Protein AF-A0A6P0K3K1-F1 (afdb_monomer)

Mean predicted aligned error: 5.86 Å

Radius of gyration: 28.38 Å; Cα contacts (8 Å, |Δi|>4): 527; chains: 1; bounding box: 56×30×91 Å

Foldseek 3Di:
DKDKWKWKKKKDWAWPDKDFLQPFQAKDKDKDKFKKKKKFALQQVCCPTVVDPWWKDFPQFIQKAKDWPDWDPPFDDDPDDVVVVNSVVSRVCRTRVDMDIDMDIDMDMDMAHHSGMAIKIWIWMDIRRIIITDPDIDRDDDDMGMIMIMMMMAGHQPLLVVLLVLLLPDQWDPFPRVLSVLLNVQLVVCVPPGRLVSVLSNLVSLLPDQGPDFPRVLSVLSNVLSVVCVVCVPVDDVNVSVLSNLVSLLPRQTDPTPRVSSVSSNVSSVSRNVRMDMSD

Secondary structure (DSSP, 8-state):
-EEEEEEEEEEEEEEEEEEE-TT-SS-EEEEEEEEEEEEE-HHHHHHHHH-----EEETTEESEEEEEEEE-TTPPP-S--HHHHHHHHHHHHHHH-PPEEEEEEEEEEEEE-TT-EEEEEEEEEEETTEEEEEEEEESSPPPPEEEEEEEEEEE--TTHHHHHHHHHT---SSSSHHHHHHHHHHHHHTTTS-HHHHHHHHHHHHHH---SSS-HHHHHHHHHHHHHHHHTTTTS-HHHHHHHHHHHHHT---SSSSHHHHHHHHHHHHHHHHH-EE--

Structure (mmCIF, N/CA/C/O backbone):
data_AF-A0A6P0K3K1-F1
#
_entry.id   AF-A0A6P0K3K1-F1
#
loop_
_atom_site.group_PDB
_atom_site.id
_atom_site.type_symbol
_atom_site.label_atom_id
_atom_site.label_alt_id
_atom_site.label_comp_id
_atom_site.label_asym_id
_atom_site.label_entity_id
_atom_site.label_seq_id
_atom_site.pdbx_PDB_ins_code
_atom_site.Cartn_x
_atom_site.Cartn_y
_atom_site.Cartn_z
_atom_site.occupancy
_atom_site.B_iso_or_equiv
_atom_site.auth_seq_id
_atom_site.auth_comp_id
_atom_site.auth_asym_id
_atom_site.auth_atom_id
_atom_site.pdbx_PDB_model_num
ATOM 1 N N . MET A 1 1 ? -1.322 -5.911 -9.856 1.00 72.94 1 MET A N 1
ATOM 2 C CA . MET A 1 1 ? -2.103 -7.030 -9.283 1.00 72.94 1 MET A CA 1
ATOM 3 C C . MET A 1 1 ? -2.857 -6.537 -8.057 1.00 72.94 1 MET A C 1
ATOM 5 O O . MET A 1 1 ? -2.232 -5.931 -7.185 1.00 72.94 1 MET A O 1
ATOM 9 N N . SER A 1 2 ? -4.171 -6.754 -8.015 1.00 88.06 2 SER A N 1
ATOM 10 C CA . SER A 1 2 ? -4.994 -6.508 -6.831 1.00 88.06 2 SER A CA 1
ATOM 11 C C . SER A 1 2 ? -5.204 -7.809 -6.053 1.00 88.06 2 SER A C 1
ATOM 13 O O . SER A 1 2 ? -5.262 -8.889 -6.638 1.00 88.06 2 SER A O 1
ATOM 15 N N . LYS A 1 3 ? -5.276 -7.717 -4.726 1.00 92.12 3 LYS A N 1
ATOM 16 C CA . LYS A 1 3 ? -5.648 -8.828 -3.841 1.00 92.12 3 LYS A CA 1
ATOM 17 C C . LYS A 1 3 ? -6.712 -8.322 -2.882 1.00 92.12 3 LYS A C 1
ATOM 19 O O . LYS A 1 3 ? -6.540 -7.241 -2.327 1.00 92.12 3 LYS A O 1
ATOM 24 N N . THR A 1 4 ? -7.761 -9.102 -2.668 1.00 94.69 4 THR A N 1
ATOM 25 C CA . THR A 1 4 ? -8.814 -8.792 -1.697 1.00 94.69 4 THR A CA 1
ATOM 26 C C . THR A 1 4 ? -8.705 -9.735 -0.506 1.00 94.69 4 THR A C 1
ATOM 28 O O . THR A 1 4 ? -8.423 -10.920 -0.681 1.00 94.69 4 THR A O 1
ATOM 31 N N . VAL A 1 5 ? -8.889 -9.210 0.703 1.00 94.69 5 VAL A N 1
ATOM 32 C CA . VAL A 1 5 ? -8.862 -9.971 1.961 1.00 94.69 5 VAL A CA 1
ATOM 33 C C . VAL A 1 5 ? -9.954 -9.478 2.906 1.00 94.69 5 VAL A C 1
ATOM 35 O O . VAL A 1 5 ? -10.483 -8.378 2.734 1.00 94.69 5 VAL A O 1
ATOM 38 N N . VAL A 1 6 ? -10.245 -10.290 3.920 1.00 94.69 6 VAL A N 1
ATOM 39 C CA . VAL A 1 6 ? -11.130 -9.937 5.031 1.00 94.69 6 VAL A CA 1
ATOM 40 C C . VAL A 1 6 ? -10.301 -9.777 6.310 1.00 94.69 6 VAL A C 1
ATOM 42 O O . VAL A 1 6 ? -9.484 -10.639 6.659 1.00 94.69 6 VAL A O 1
ATOM 45 N N . ALA A 1 7 ? -10.476 -8.635 6.968 1.00 94.44 7 ALA A N 1
ATOM 46 C CA . ALA A 1 7 ? -9.920 -8.310 8.275 1.00 94.44 7 ALA A CA 1
ATOM 47 C C . ALA A 1 7 ? -11.027 -8.398 9.325 1.00 94.44 7 ALA A C 1
ATOM 49 O O . ALA A 1 7 ? -12.138 -7.928 9.081 1.00 94.44 7 ALA A O 1
ATOM 50 N N . ASN A 1 8 ? -10.728 -8.996 10.474 1.00 94.81 8 ASN A N 1
ATOM 51 C CA . ASN A 1 8 ? -11.748 -9.270 11.474 1.00 94.81 8 ASN A CA 1
ATOM 52 C C . ASN A 1 8 ? -11.706 -8.141 12.502 1.00 94.81 8 ASN A C 1
ATOM 54 O O . ASN A 1 8 ? -10.702 -7.914 13.181 1.00 94.81 8 ASN A O 1
ATOM 58 N N . GLY A 1 9 ? -12.799 -7.402 12.589 1.00 95.81 9 GLY A N 1
ATOM 59 C CA . GLY A 1 9 ? -13.071 -6.438 13.638 1.00 95.81 9 GLY A CA 1
ATOM 60 C C . GLY A 1 9 ? -13.798 -7.097 14.797 1.00 95.81 9 GLY A C 1
ATOM 61 O O . GLY A 1 9 ? -14.659 -7.944 14.590 1.00 95.81 9 GLY A O 1
ATOM 62 N N . LYS A 1 10 ? -13.483 -6.702 16.026 1.00 96.69 10 LYS A N 1
ATOM 63 C CA . LYS A 1 10 ? -14.149 -7.181 17.233 1.00 96.69 10 LYS A CA 1
ATOM 64 C C . LYS A 1 10 ? -14.538 -6.006 18.116 1.00 96.69 10 LYS A C 1
ATOM 66 O O . LYS A 1 10 ? -13.674 -5.242 18.550 1.00 96.69 10 LYS A O 1
ATOM 71 N N . TYR A 1 11 ? -15.826 -5.913 18.413 1.00 97.31 11 TYR A N 1
ATOM 72 C CA . TYR A 1 11 ? -16.352 -5.122 19.513 1.00 97.31 11 TYR A CA 1
ATOM 73 C C . TYR A 1 11 ? -16.345 -5.960 20.785 1.00 97.31 11 TYR A C 1
ATOM 75 O O . TYR A 1 11 ? -16.742 -7.123 20.758 1.00 97.31 11 TYR A O 1
ATOM 83 N N . PHE A 1 12 ? -15.873 -5.375 21.879 1.00 97.31 12 PHE A N 1
ATOM 84 C CA . PHE A 1 12 ? -15.852 -6.023 23.186 1.00 97.31 12 PHE A CA 1
ATOM 85 C C . PHE A 1 12 ? -15.929 -4.989 24.303 1.00 97.31 12 PHE A C 1
ATOM 87 O O . PHE A 1 12 ? -15.662 -3.801 24.096 1.00 97.31 12 PHE A O 1
ATOM 94 N N . TRP A 1 13 ? -16.264 -5.455 25.499 1.00 97.62 13 TRP A N 1
ATOM 95 C CA . TRP A 1 13 ? -16.378 -4.614 26.682 1.00 97.62 13 TRP A CA 1
ATOM 96 C C . TRP A 1 13 ? -15.201 -4.842 27.631 1.00 97.62 13 TRP A C 1
ATOM 98 O O . TRP A 1 13 ? -14.924 -5.960 28.055 1.00 97.62 13 TRP A O 1
ATOM 108 N N . GLU A 1 14 ? -14.494 -3.768 27.977 1.00 97.62 14 GLU A N 1
ATOM 109 C CA . GLU A 1 14 ? -13.361 -3.799 28.908 1.00 97.62 14 GLU A CA 1
ATOM 110 C C . GLU A 1 14 ? -13.782 -3.172 30.240 1.00 97.62 14 GLU A C 1
ATOM 112 O O . GLU A 1 14 ? -14.290 -2.048 30.258 1.00 97.62 14 GLU A O 1
ATOM 117 N N . LEU A 1 15 ? -13.572 -3.873 31.359 1.00 96.69 15 LEU A N 1
ATOM 118 C CA . LEU A 1 15 ? -13.847 -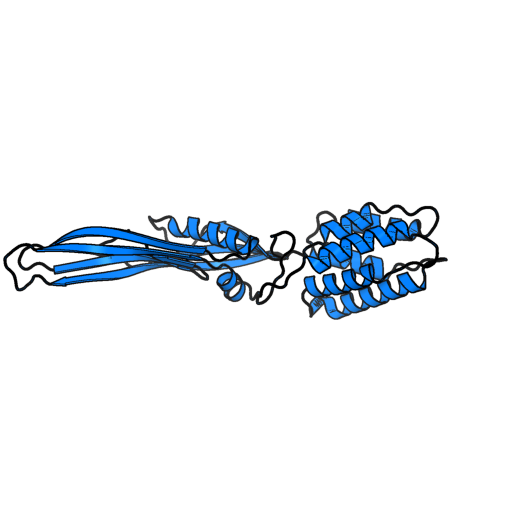3.331 32.692 1.00 96.69 15 LEU A CA 1
ATOM 119 C C . LEU A 1 15 ? -12.946 -2.116 32.948 1.00 96.69 15 LEU A C 1
ATOM 121 O O . LEU A 1 15 ? -11.721 -2.223 32.924 1.00 96.69 15 LEU A O 1
ATOM 125 N N . VAL A 1 16 ? -13.557 -0.963 33.211 1.00 94.88 16 VAL A N 1
ATOM 126 C CA . VAL A 1 16 ? -12.845 0.277 33.548 1.00 94.88 16 VAL A CA 1
ATOM 127 C C . VAL A 1 16 ? -12.736 0.429 35.056 1.00 94.88 16 VAL A C 1
ATOM 129 O O . VAL A 1 16 ? -11.704 0.856 35.566 1.00 94.88 16 VAL A O 1
ATOM 132 N N . PHE A 1 17 ? -13.813 0.098 35.766 1.00 92.50 17 PHE A N 1
ATOM 133 C CA . PHE A 1 17 ? -13.915 0.312 37.199 1.00 92.50 17 PHE A CA 1
ATOM 134 C C . PHE A 1 17 ? -14.980 -0.578 37.827 1.00 92.50 17 PHE A C 1
ATOM 136 O O . PHE A 1 17 ? -15.990 -0.891 37.198 1.00 92.50 17 PHE A O 1
ATOM 143 N N . SER A 1 18 ? -14.761 -0.949 39.086 1.00 94.50 18 SER A N 1
ATOM 144 C CA . SER A 1 18 ? -15.749 -1.625 39.913 1.00 94.50 18 SER A CA 1
ATOM 145 C C . SER A 1 18 ? -15.706 -1.064 41.329 1.00 94.50 18 SER A C 1
ATOM 147 O O . SER A 1 18 ? -14.641 -1.007 41.941 1.00 94.50 18 SER A O 1
ATOM 149 N N . TYR A 1 19 ? -16.868 -0.686 41.848 1.00 93.75 19 TYR A N 1
ATOM 150 C CA . TYR A 1 19 ? -17.073 -0.214 43.209 1.00 93.75 19 TYR A CA 1
ATOM 151 C C . TYR A 1 19 ? -18.037 -1.117 43.955 1.00 93.75 19 TYR A C 1
ATOM 153 O O . TYR A 1 19 ? -19.076 -1.509 43.417 1.00 93.75 19 TYR A O 1
ATOM 161 N N . ASP A 1 20 ? -17.723 -1.378 45.216 1.00 93.75 20 ASP A N 1
ATOM 162 C CA . ASP A 1 20 ? -18.585 -2.121 46.121 1.00 93.75 20 ASP A CA 1
ATOM 163 C C . ASP A 1 20 ? -18.928 -1.247 47.331 1.00 93.75 20 ASP A C 1
ATOM 165 O O . ASP A 1 20 ? -18.081 -0.988 48.185 1.00 93.75 20 ASP A O 1
ATOM 169 N N . ASN A 1 21 ? -20.173 -0.771 47.384 1.00 93.44 21 ASN A N 1
ATOM 170 C CA . ASN A 1 21 ? -20.720 0.010 48.490 1.00 93.44 21 ASN A CA 1
ATOM 171 C C . ASN A 1 21 ? -21.528 -0.874 49.461 1.00 93.44 21 ASN A C 1
ATOM 173 O O . ASN A 1 21 ? -22.329 -0.359 50.241 1.00 93.44 21 ASN A O 1
ATOM 177 N N . SER A 1 22 ? -21.355 -2.206 49.434 1.00 94.00 22 SER A N 1
ATOM 178 C CA . SER A 1 22 ? -22.167 -3.152 50.222 1.00 94.00 22 SER A CA 1
ATOM 179 C C . SER A 1 22 ? -22.164 -2.878 51.728 1.00 94.00 22 SER A C 1
ATOM 181 O O . SER A 1 22 ? -23.136 -3.188 52.414 1.00 94.00 22 SER A O 1
ATOM 183 N N . ASN A 1 23 ? -21.078 -2.296 52.243 1.00 93.94 23 ASN A N 1
ATOM 184 C CA . ASN A 1 23 ? -20.848 -2.096 53.675 1.00 93.94 23 ASN A CA 1
ATOM 185 C C . ASN A 1 23 ? -21.283 -0.714 54.186 1.00 93.94 23 ASN A C 1
ATOM 187 O O . ASN A 1 23 ? -21.165 -0.449 55.380 1.00 93.94 23 ASN A O 1
ATOM 191 N N . ASN A 1 24 ? -21.778 0.165 53.312 1.00 91.50 24 ASN A N 1
ATOM 192 C CA . ASN A 1 24 ? -22.196 1.514 53.678 1.00 91.50 24 ASN A CA 1
ATOM 193 C C . ASN A 1 24 ? -23.691 1.709 53.372 1.00 91.50 24 ASN A C 1
ATOM 195 O O . ASN A 1 24 ? -24.116 1.487 52.236 1.00 91.50 24 ASN A O 1
ATOM 199 N N . PRO A 1 25 ? -24.514 2.121 54.352 1.00 92.69 25 PRO A N 1
ATOM 200 C CA . PRO A 1 25 ? -25.920 2.434 54.109 1.00 92.69 25 PRO A CA 1
ATOM 201 C C . PRO A 1 25 ? -26.134 3.756 53.352 1.00 92.69 25 PRO A C 1
ATOM 203 O O . PRO A 1 25 ? -27.233 3.974 52.852 1.00 92.69 25 PRO A O 1
ATOM 206 N N . GLY A 1 26 ? -25.127 4.632 53.285 1.00 92.94 26 GLY A N 1
ATOM 207 C CA . GLY A 1 26 ? -25.189 5.916 52.588 1.00 92.94 26 GLY A CA 1
ATOM 208 C C . GLY A 1 26 ? -24.797 5.838 51.113 1.00 92.94 26 GLY A C 1
ATOM 209 O O . GLY A 1 26 ? -24.185 4.870 50.657 1.00 92.94 26 GLY A O 1
ATOM 210 N N . GLU A 1 27 ? -25.133 6.888 50.370 1.00 93.25 27 GLU A N 1
ATOM 211 C CA . GLU A 1 27 ? -24.711 7.056 48.979 1.00 93.25 27 GLU A CA 1
ATOM 212 C C . GLU A 1 27 ? -23.276 7.578 48.902 1.00 93.25 27 GLU A C 1
ATOM 214 O O . GLU A 1 27 ? -22.833 8.360 49.746 1.00 93.25 27 GLU A O 1
ATOM 219 N N . ILE A 1 28 ? -22.549 7.150 47.872 1.00 92.31 28 ILE A N 1
ATOM 220 C CA . ILE A 1 28 ? -21.209 7.649 47.569 1.00 92.31 28 ILE A CA 1
ATOM 221 C C . ILE A 1 28 ? -21.194 8.174 46.143 1.00 92.31 28 ILE A C 1
ATOM 223 O O . ILE A 1 28 ? -21.601 7.489 45.205 1.00 92.31 28 ILE A O 1
ATOM 227 N N . GLU A 1 29 ? -20.669 9.383 45.978 1.00 93.44 29 GLU A N 1
ATOM 228 C CA . GLU A 1 29 ? -20.324 9.917 44.670 1.00 93.44 29 GLU A CA 1
ATOM 229 C C . GLU A 1 29 ? -18.888 9.535 44.313 1.00 93.44 29 GLU A C 1
ATOM 231 O O . GLU A 1 29 ? -17.956 9.727 45.096 1.00 93.44 29 GLU A O 1
ATOM 236 N N . HIS A 1 30 ? -18.703 9.005 43.110 1.00 89.56 30 HIS A N 1
ATOM 237 C CA . HIS A 1 30 ? -17.406 8.623 42.583 1.00 89.56 30 HIS A CA 1
ATOM 238 C C . HIS A 1 30 ? -17.159 9.304 41.240 1.00 89.56 30 HIS A C 1
ATOM 240 O O . HIS A 1 30 ? -17.952 9.180 40.305 1.00 89.56 30 HIS A O 1
ATOM 246 N N . THR A 1 31 ? -16.036 10.009 41.142 1.00 93.06 31 THR A N 1
ATOM 247 C CA . THR A 1 31 ? -15.579 10.638 39.903 1.00 93.06 31 THR A CA 1
ATOM 248 C C . THR A 1 31 ? -14.489 9.783 39.282 1.00 93.06 31 THR A C 1
ATOM 250 O O . THR A 1 31 ? -13.485 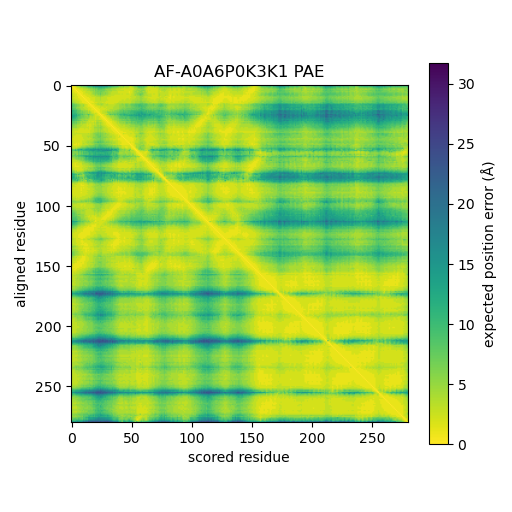9.485 39.926 1.00 93.06 31 THR A O 1
ATOM 253 N N . ILE A 1 32 ? -14.667 9.416 38.016 1.00 92.38 32 ILE A N 1
ATOM 254 C CA . ILE A 1 32 ? -13.709 8.621 37.254 1.00 92.38 32 ILE A CA 1
ATOM 255 C C . ILE A 1 32 ? -13.306 9.340 35.971 1.00 92.38 32 ILE A C 1
ATOM 257 O O . ILE A 1 32 ? -14.140 9.904 35.263 1.00 92.38 32 ILE A O 1
ATOM 261 N N . LYS A 1 33 ? -12.014 9.272 35.649 1.00 94.56 33 LYS A N 1
ATOM 262 C CA . LYS A 1 33 ? -11.467 9.713 34.366 1.00 94.56 33 LYS A CA 1
ATOM 263 C C . LYS A 1 33 ? -11.356 8.522 33.428 1.00 94.56 33 LYS A C 1
ATOM 265 O O . LYS A 1 33 ? -10.612 7.578 33.687 1.00 94.56 33 LYS A O 1
ATOM 270 N N . ILE A 1 34 ? -12.115 8.556 32.341 1.00 94.19 34 ILE A N 1
ATOM 271 C CA . ILE A 1 34 ? -12.107 7.522 31.310 1.00 94.19 34 ILE A CA 1
ATOM 272 C C . ILE A 1 34 ? -11.213 8.001 30.175 1.00 94.19 34 ILE A C 1
ATOM 274 O O . ILE A 1 34 ? -11.515 8.977 29.489 1.00 94.19 34 ILE A O 1
ATOM 278 N N . LYS A 1 35 ? -10.112 7.285 29.964 1.00 94.69 35 LYS A N 1
ATOM 279 C CA . LYS A 1 35 ? -9.175 7.535 28.871 1.00 94.69 35 LYS A CA 1
ATOM 280 C C . LYS A 1 35 ? -9.702 6.930 27.570 1.00 94.69 35 LYS A C 1
ATOM 282 O O . LYS A 1 35 ? -9.805 5.705 27.453 1.00 94.69 35 LYS A O 1
ATOM 287 N N . LYS A 1 36 ? -10.024 7.787 26.604 1.00 95.25 36 LYS A N 1
ATOM 288 C CA . LYS A 1 36 ? -10.290 7.422 25.211 1.00 95.25 36 LYS A CA 1
ATOM 289 C C . LYS A 1 36 ? -8.956 7.336 24.493 1.00 95.25 36 LYS A C 1
ATOM 291 O O . LYS A 1 36 ? -8.115 8.222 24.642 1.00 95.25 36 LYS A O 1
ATOM 296 N N . SER A 1 37 ? -8.760 6.295 23.702 1.00 97.06 37 SER A N 1
ATOM 297 C CA . SER A 1 37 ? -7.563 6.195 22.878 1.00 97.06 37 SER A CA 1
ATOM 298 C C . SER A 1 37 ? -7.862 5.563 21.536 1.00 97.06 37 SER A C 1
ATOM 300 O O . SER A 1 37 ? -8.736 4.707 21.415 1.00 97.06 37 SER A O 1
ATOM 302 N N . LYS A 1 38 ? -7.112 5.982 20.526 1.00 97.56 38 LYS A N 1
ATOM 303 C CA . LYS A 1 38 ? -7.143 5.411 19.187 1.00 97.56 38 LYS A CA 1
ATOM 304 C C . LYS A 1 38 ? -5.705 5.218 18.736 1.00 97.56 38 LYS A C 1
ATOM 306 O O . LYS A 1 38 ? -4.898 6.141 18.808 1.00 97.56 38 LYS A O 1
ATOM 311 N N . LYS A 1 39 ? -5.389 4.012 18.277 1.00 97.75 39 LYS A N 1
ATOM 312 C CA . LYS A 1 39 ? -4.110 3.688 17.651 1.00 97.75 39 LYS A CA 1
ATOM 313 C C . LYS A 1 39 ? -4.369 2.965 16.341 1.00 97.75 39 LYS A C 1
ATOM 315 O O . LYS A 1 39 ? -5.047 1.939 16.354 1.00 97.75 39 LYS A O 1
ATOM 320 N N . ILE A 1 40 ? -3.831 3.480 15.236 1.00 97.06 40 ILE A N 1
ATOM 321 C CA . ILE A 1 40 ? -4.023 2.910 13.894 1.00 97.06 40 ILE A CA 1
ATOM 322 C C . ILE A 1 40 ? -2.707 2.873 13.142 1.00 97.06 40 ILE A C 1
ATOM 324 O O . ILE A 1 40 ? -2.036 3.888 12.975 1.00 97.06 40 ILE A O 1
ATOM 328 N N . ASN A 1 41 ? -2.387 1.687 12.651 1.00 92.81 41 ASN A N 1
ATOM 329 C CA . ASN A 1 41 ? -1.181 1.367 11.928 1.00 92.81 41 ASN A CA 1
ATOM 330 C C . ASN A 1 41 ? -1.490 0.300 10.867 1.00 92.81 41 ASN A C 1
ATOM 332 O O . ASN A 1 41 ? -1.474 -0.905 11.132 1.00 92.81 41 ASN A O 1
ATOM 336 N N . SER A 1 42 ? -1.748 0.745 9.637 1.00 93.00 42 SER A N 1
ATOM 337 C CA . SER A 1 42 ? -2.056 -0.143 8.508 1.00 93.00 42 SER A CA 1
ATOM 338 C C . SER A 1 42 ? -0.935 -1.127 8.163 1.00 93.00 42 SER A C 1
ATOM 340 O O . SER A 1 42 ? -1.198 -2.125 7.495 1.00 93.00 42 SER A O 1
ATOM 342 N N . ARG A 1 43 ? 0.300 -0.909 8.633 1.00 90.19 43 ARG A N 1
ATOM 343 C CA . ARG A 1 43 ? 1.432 -1.819 8.392 1.00 90.19 43 ARG A CA 1
ATOM 344 C C . ARG A 1 43 ? 1.139 -3.210 8.930 1.00 90.19 43 ARG A C 1
ATOM 346 O O . ARG A 1 43 ? 1.314 -4.192 8.220 1.00 90.19 43 ARG A O 1
ATOM 353 N N . GLN A 1 44 ? 0.579 -3.284 10.135 1.00 91.19 44 GLN A N 1
ATOM 354 C CA . GLN A 1 44 ? 0.211 -4.555 10.749 1.00 91.19 44 GLN A CA 1
ATOM 355 C C . GLN A 1 44 ? -0.860 -5.288 9.923 1.00 91.19 44 GLN A C 1
ATOM 357 O O . GLN A 1 44 ? -0.781 -6.505 9.759 1.00 91.19 44 GLN A O 1
ATOM 362 N N . LEU A 1 45 ? -1.828 -4.569 9.343 1.00 93.50 45 LEU A N 1
ATOM 363 C CA . LEU A 1 45 ? -2.812 -5.151 8.425 1.00 93.50 45 LEU A CA 1
ATOM 364 C C . LEU A 1 45 ? -2.148 -5.678 7.140 1.00 93.50 45 LEU A C 1
ATOM 366 O O . LEU A 1 45 ? -2.416 -6.800 6.706 1.00 93.50 45 LEU A O 1
ATOM 370 N N . LEU A 1 46 ? -1.267 -4.877 6.533 1.00 92.25 46 LEU A N 1
ATOM 371 C CA . LEU A 1 46 ? -0.543 -5.223 5.306 1.00 92.25 46 LEU A CA 1
ATOM 372 C C . LEU A 1 46 ? 0.368 -6.447 5.490 1.00 92.25 46 LEU A C 1
ATOM 374 O O . LEU A 1 46 ? 0.398 -7.334 4.633 1.00 92.25 46 LEU A O 1
ATOM 378 N N . GLU A 1 47 ? 1.061 -6.540 6.618 1.00 91.06 47 GLU A N 1
ATOM 379 C CA . GLU A 1 47 ? 1.913 -7.678 6.957 1.00 91.06 47 GLU A CA 1
ATOM 380 C C . GLU A 1 47 ? 1.090 -8.945 7.201 1.00 91.06 47 GLU A C 1
ATOM 382 O O . GLU A 1 47 ? 1.373 -9.992 6.617 1.00 91.06 47 GLU A O 1
ATOM 387 N N . THR A 1 48 ? 0.042 -8.856 8.023 1.00 91.81 48 THR A N 1
ATOM 388 C CA . THR A 1 48 ? -0.717 -10.036 8.469 1.00 91.81 48 THR A CA 1
ATOM 389 C C . THR A 1 48 ? -1.654 -10.589 7.398 1.00 91.81 48 THR A C 1
ATOM 391 O O . THR A 1 48 ? -1.712 -11.804 7.214 1.00 91.81 48 THR A O 1
ATOM 394 N N . LYS A 1 49 ? -2.368 -9.735 6.651 1.00 93.81 49 LYS A N 1
ATOM 395 C CA . LYS A 1 49 ? -3.363 -10.181 5.654 1.00 93.81 49 LYS A CA 1
ATOM 396 C C . LYS A 1 49 ? -2.814 -10.241 4.229 1.00 93.81 49 LYS A C 1
ATOM 398 O O . LYS A 1 49 ? -3.224 -11.087 3.427 1.00 93.81 49 LYS A O 1
ATOM 403 N N . PHE A 1 50 ? -1.872 -9.363 3.891 1.00 90.88 50 PHE A N 1
ATOM 404 C CA . PHE A 1 50 ? -1.321 -9.273 2.535 1.00 90.88 50 PHE A CA 1
ATOM 405 C C . PHE A 1 50 ? 0.112 -9.802 2.414 1.00 90.88 50 PHE A C 1
ATOM 407 O O . PHE A 1 50 ? 0.600 -9.925 1.288 1.00 90.88 50 PHE A O 1
ATOM 414 N N . SER A 1 51 ? 0.759 -10.164 3.529 1.00 89.81 51 SER A N 1
ATOM 415 C CA . SER A 1 51 ? 2.149 -10.640 3.567 1.00 89.81 51 SER A CA 1
ATOM 416 C C . SER A 1 51 ? 3.144 -9.626 2.990 1.00 89.81 51 SER A C 1
ATOM 418 O O . SER A 1 51 ? 4.176 -9.999 2.429 1.00 89.81 51 SER A O 1
ATOM 420 N N . ILE A 1 52 ? 2.833 -8.332 3.104 1.00 85.19 52 ILE A N 1
ATOM 421 C CA . ILE A 1 52 ? 3.703 -7.248 2.648 1.00 85.19 52 ILE A CA 1
ATOM 422 C C . ILE A 1 52 ? 4.612 -6.840 3.800 1.00 85.19 52 ILE A C 1
ATOM 424 O O . ILE A 1 52 ? 4.180 -6.139 4.704 1.00 85.19 52 ILE A O 1
ATOM 428 N N . LYS A 1 53 ? 5.869 -7.287 3.747 1.00 81.75 53 LYS A N 1
ATOM 429 C CA . LYS A 1 53 ? 6.894 -6.979 4.758 1.00 81.75 53 LYS A CA 1
ATOM 430 C C . LYS A 1 53 ? 7.698 -5.716 4.464 1.00 81.75 53 LYS A C 1
ATOM 432 O O . LYS A 1 53 ? 8.389 -5.232 5.341 1.00 81.75 53 LYS A O 1
ATOM 437 N N . SER A 1 54 ? 7.682 -5.253 3.215 1.00 74.75 54 SER A N 1
ATOM 438 C CA . SER A 1 54 ? 8.488 -4.131 2.734 1.00 74.75 54 SER A CA 1
ATOM 439 C C . SER A 1 54 ? 7.788 -3.384 1.605 1.00 74.75 54 SER A C 1
ATOM 441 O O . SER A 1 54 ? 6.994 -3.938 0.838 1.00 74.75 54 SER A O 1
ATOM 443 N N . GLY A 1 55 ? 8.070 -2.090 1.519 1.00 81.38 55 GLY A N 1
ATOM 444 C CA . GLY A 1 55 ? 7.352 -1.140 0.687 1.00 81.38 55 GLY A CA 1
ATOM 445 C C . GLY A 1 55 ? 8.134 0.155 0.572 1.00 81.38 55 GLY A C 1
ATOM 446 O O . GLY A 1 55 ? 9.124 0.377 1.275 1.00 81.38 55 GLY A O 1
ATOM 447 N N . PHE A 1 56 ? 7.708 0.990 -0.365 1.00 84.88 56 PHE A N 1
ATOM 448 C CA . PHE A 1 56 ? 8.442 2.180 -0.761 1.00 84.88 56 PHE A CA 1
ATOM 449 C C . PHE A 1 56 ? 7.541 3.403 -0.742 1.00 84.88 56 PHE A C 1
ATOM 451 O O . PHE A 1 56 ? 6.328 3.277 -0.906 1.00 84.88 56 PHE A O 1
ATOM 458 N N . THR A 1 57 ? 8.139 4.582 -0.590 1.00 86.00 57 THR A N 1
ATOM 459 C CA . THR A 1 57 ? 7.449 5.865 -0.756 1.00 86.00 57 THR A CA 1
ATOM 460 C C . THR A 1 57 ? 8.119 6.742 -1.794 1.00 86.00 57 THR A C 1
ATOM 462 O O . THR A 1 57 ? 9.332 6.699 -1.974 1.00 86.00 57 THR A O 1
ATOM 465 N N . TYR A 1 58 ? 7.306 7.542 -2.483 1.00 85.81 58 TYR A N 1
ATOM 466 C CA . TYR A 1 58 ? 7.726 8.525 -3.477 1.00 85.81 58 TYR A CA 1
ATOM 467 C C . TYR A 1 58 ? 6.708 9.666 -3.502 1.00 85.81 58 TYR A C 1
ATOM 469 O O . TYR A 1 58 ? 5.518 9.406 -3.675 1.00 85.81 58 TYR A O 1
ATOM 477 N N . LYS A 1 59 ? 7.148 10.918 -3.303 1.00 86.06 59 LYS A N 1
ATOM 478 C CA . LYS A 1 59 ? 6.264 12.103 -3.211 1.00 86.06 59 LYS A CA 1
ATOM 479 C C . LYS A 1 59 ? 5.044 11.866 -2.297 1.00 86.06 59 LYS A C 1
ATOM 481 O O . LYS A 1 59 ? 3.907 12.111 -2.692 1.00 86.06 59 LYS A O 1
ATOM 486 N N . ASN A 1 60 ? 5.293 11.335 -1.095 1.00 77.62 60 ASN A N 1
ATOM 487 C CA . ASN A 1 60 ? 4.286 10.982 -0.079 1.00 77.62 60 ASN A CA 1
ATOM 488 C C . ASN A 1 60 ? 3.241 9.939 -0.518 1.00 77.62 60 ASN A C 1
ATOM 490 O O . ASN A 1 60 ? 2.189 9.827 0.102 1.00 77.62 60 ASN A O 1
ATOM 494 N N . LYS A 1 61 ? 3.518 9.166 -1.574 1.00 80.88 61 LYS A N 1
ATOM 495 C CA . LYS A 1 61 ? 2.685 8.038 -2.002 1.00 80.88 61 LYS A CA 1
ATOM 496 C C . LYS A 1 61 ? 3.381 6.723 -1.688 1.00 80.88 61 LYS A C 1
ATOM 498 O O . LYS A 1 61 ? 4.545 6.548 -2.047 1.00 80.88 61 LYS A O 1
ATOM 503 N N . SER A 1 62 ? 2.655 5.803 -1.065 1.00 86.31 62 SER A N 1
ATOM 504 C CA . SER A 1 62 ? 3.083 4.423 -0.833 1.00 86.31 62 SER A CA 1
ATOM 505 C C . SER A 1 62 ? 3.011 3.566 -2.106 1.00 86.31 62 SER A C 1
ATOM 507 O O . SER A 1 62 ? 2.135 3.746 -2.958 1.00 86.31 62 SER A O 1
ATOM 509 N N . SER A 1 63 ? 3.912 2.584 -2.227 1.00 88.50 63 SER A N 1
ATOM 510 C CA . SER A 1 63 ? 3.892 1.548 -3.275 1.00 88.50 63 SER A CA 1
ATOM 511 C C . SER A 1 63 ? 2.726 0.566 -3.115 1.00 88.50 63 SER A C 1
ATOM 513 O O . SER A 1 63 ? 2.577 -0.375 -3.897 1.00 88.50 63 SER A O 1
ATOM 515 N N . VAL A 1 64 ? 1.922 0.750 -2.073 1.00 88.56 64 VAL A N 1
ATOM 516 C CA . VAL A 1 64 ? 0.718 -0.010 -1.779 1.00 88.56 64 VAL A CA 1
ATOM 517 C C . VAL A 1 64 ? -0.428 0.975 -1.602 1.00 88.56 64 VAL A C 1
ATOM 519 O O . VAL A 1 64 ? -0.317 1.936 -0.850 1.00 88.56 64 VAL A O 1
ATOM 522 N N . SER A 1 65 ? -1.536 0.726 -2.289 1.00 90.12 65 SER A N 1
ATOM 523 C CA . SER A 1 65 ? -2.801 1.418 -2.059 1.00 90.12 65 SER A CA 1
ATOM 524 C C . SER A 1 65 ? -3.789 0.413 -1.492 1.00 90.12 65 SER A C 1
ATOM 526 O O . SER A 1 65 ? -3.911 -0.701 -2.008 1.00 90.12 65 SER A O 1
ATOM 528 N N . LEU A 1 66 ? -4.447 0.794 -0.405 1.00 93.00 66 LEU A N 1
ATOM 529 C CA . LEU A 1 66 ? -5.496 0.015 0.230 1.00 93.00 66 LEU A CA 1
ATOM 530 C C . LEU A 1 66 ? -6.838 0.661 -0.112 1.00 93.00 66 LEU A C 1
ATOM 532 O O . LEU A 1 66 ? -6.939 1.879 -0.180 1.00 93.00 66 LEU A O 1
ATOM 536 N N . LYS A 1 67 ? -7.865 -0.148 -0.332 1.00 94.88 67 LYS A N 1
ATOM 537 C CA . LYS A 1 67 ? -9.234 0.300 -0.558 1.00 94.88 67 LYS A CA 1
ATOM 538 C C . LYS A 1 67 ? -10.147 -0.474 0.373 1.00 94.88 67 LYS A C 1
ATOM 540 O O . LYS A 1 67 ? -10.096 -1.701 0.389 1.00 94.88 67 LYS A O 1
ATOM 545 N N . PHE A 1 68 ? -10.982 0.235 1.118 1.00 95.38 68 PHE A N 1
ATOM 546 C CA . PHE A 1 68 ? -12.084 -0.371 1.850 1.00 95.38 68 PHE A CA 1
ATOM 547 C C . PHE A 1 68 ? -13.255 -0.630 0.895 1.00 95.38 68 PHE A C 1
ATOM 549 O O . PHE A 1 68 ? -13.744 0.293 0.244 1.00 95.38 68 PHE A O 1
ATOM 556 N N . ASP A 1 69 ? -13.682 -1.887 0.797 1.00 94.88 69 ASP A N 1
ATOM 557 C CA . ASP A 1 69 ? -14.768 -2.319 -0.090 1.00 94.88 69 ASP A CA 1
ATOM 558 C C . ASP A 1 69 ? -16.104 -2.493 0.643 1.00 94.88 69 ASP A C 1
ATOM 560 O O . ASP A 1 69 ? -17.095 -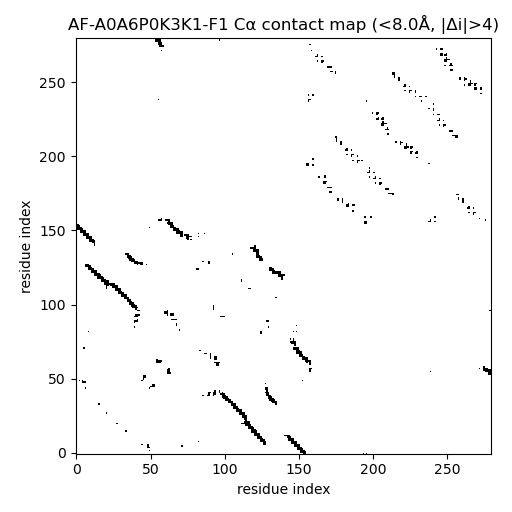2.861 0.018 1.00 94.88 69 ASP A O 1
ATOM 564 N N . GLY A 1 70 ? -16.135 -2.220 1.949 1.00 93.00 70 GLY A N 1
ATOM 565 C CA . GLY A 1 70 ? -17.319 -2.356 2.786 1.00 93.00 70 GLY A CA 1
ATOM 566 C C . GLY A 1 70 ? -17.225 -3.503 3.788 1.00 93.00 70 GLY A C 1
ATOM 567 O O . GLY A 1 70 ? -16.190 -4.156 3.953 1.00 93.00 70 GLY A O 1
ATOM 568 N N . VAL A 1 71 ? -18.334 -3.713 4.485 1.00 93.00 71 VAL A N 1
ATOM 569 C CA . VAL A 1 71 ? -18.528 -4.825 5.416 1.00 93.00 71 VAL A CA 1
ATOM 570 C C . VAL A 1 71 ? -18.899 -6.076 4.613 1.00 93.00 71 VAL A C 1
ATOM 572 O O . VAL A 1 71 ? -19.625 -5.977 3.626 1.00 93.00 71 VAL A O 1
ATOM 575 N N . ALA A 1 72 ? -18.365 -7.239 4.984 1.00 89.56 72 ALA A N 1
ATOM 576 C CA . ALA A 1 72 ? -18.659 -8.494 4.296 1.00 89.56 72 ALA A CA 1
ATOM 577 C C . ALA A 1 72 ? -20.100 -8.971 4.562 1.00 89.56 72 ALA A C 1
ATOM 579 O O . ALA A 1 72 ? -20.642 -8.749 5.643 1.00 89.56 72 ALA A O 1
ATOM 580 N N . ASP A 1 73 ? -20.690 -9.687 3.599 1.00 82.00 73 ASP A N 1
ATOM 581 C CA . ASP A 1 73 ? -22.116 -10.065 3.601 1.00 82.00 73 ASP A CA 1
ATOM 582 C C . ASP A 1 73 ? -22.553 -10.906 4.819 1.00 82.00 73 ASP A C 1
ATOM 584 O O . ASP A 1 73 ? -23.712 -10.856 5.218 1.00 82.00 73 ASP A O 1
ATOM 588 N N . ASN A 1 74 ? -21.629 -11.650 5.438 1.00 79.81 74 ASN A N 1
ATOM 589 C CA . ASN A 1 74 ? -21.892 -12.501 6.609 1.00 79.81 74 ASN A CA 1
ATOM 590 C C . ASN A 1 74 ? -21.540 -11.830 7.947 1.00 79.81 74 ASN A C 1
ATOM 592 O O . ASN A 1 74 ? -21.471 -12.498 8.979 1.00 79.81 74 ASN A O 1
ATOM 596 N N . SER A 1 75 ? -21.259 -10.529 7.935 1.00 81.12 75 SER A N 1
ATOM 597 C CA . SER A 1 75 ? -20.892 -9.795 9.139 1.00 81.12 75 SER A CA 1
ATOM 598 C C . SER A 1 75 ? -22.087 -9.590 10.066 1.00 81.12 75 SER A C 1
ATOM 600 O O . SER A 1 75 ? -23.226 -9.422 9.628 1.00 81.12 75 SER A O 1
ATOM 602 N N . SER A 1 76 ? -21.809 -9.510 11.365 1.00 81.00 76 SER A N 1
ATOM 603 C CA . SER A 1 76 ? -22.829 -9.173 12.353 1.00 81.00 76 SER A CA 1
ATOM 604 C C . SER A 1 76 ? -23.284 -7.724 12.181 1.00 81.00 76 SER A C 1
ATOM 606 O O . SER A 1 76 ? -22.469 -6.835 11.914 1.00 81.00 76 SER A O 1
ATOM 608 N N . SER A 1 77 ? -24.580 -7.477 12.382 1.00 78.88 77 SER A N 1
ATOM 609 C CA . SER A 1 77 ? -25.102 -6.118 12.522 1.00 78.88 77 SER A CA 1
ATOM 610 C C . SER A 1 77 ? -24.672 -5.557 13.872 1.00 78.88 77 SER A C 1
ATOM 612 O O . SER A 1 77 ? -24.846 -6.202 14.904 1.00 78.88 77 SER A O 1
ATOM 614 N N . VAL A 1 78 ? -24.142 -4.340 13.867 1.00 80.19 78 VAL A N 1
ATOM 615 C CA . VAL A 1 78 ? -23.764 -3.603 15.072 1.00 80.19 78 VAL A CA 1
ATOM 616 C C . VAL A 1 78 ? -24.418 -2.233 15.047 1.00 80.19 78 VAL A C 1
ATOM 618 O O . VAL A 1 78 ? -24.502 -1.596 14.002 1.00 80.19 78 VAL A O 1
ATOM 621 N N . GLU A 1 79 ? -24.860 -1.767 16.210 1.00 81.75 79 GLU A N 1
ATOM 622 C CA . GLU A 1 79 ? -25.424 -0.421 16.365 1.00 81.75 79 GLU A CA 1
ATOM 623 C C . GLU A 1 79 ? -24.354 0.672 16.176 1.00 81.75 79 GLU A C 1
ATOM 625 O O . GLU A 1 79 ? -24.648 1.801 15.790 1.00 81.75 79 GLU A O 1
ATOM 630 N N . PHE A 1 80 ? -23.083 0.328 16.407 1.00 83.75 80 PHE A N 1
ATOM 631 C CA . PHE A 1 80 ? -21.960 1.259 16.367 1.00 83.75 80 PHE A CA 1
ATOM 632 C C . PHE A 1 80 ? -21.238 1.263 15.012 1.00 83.75 80 PHE A C 1
ATOM 634 O O . PHE A 1 80 ? -20.957 0.215 14.434 1.00 83.75 80 PHE A O 1
ATOM 641 N N . SER A 1 81 ? -20.806 2.443 14.557 1.00 88.88 81 SER A N 1
ATOM 642 C CA . SER A 1 81 ? -20.138 2.631 13.258 1.00 88.88 81 SER A CA 1
ATOM 643 C C . SER A 1 81 ? -18.611 2.780 13.318 1.00 88.88 81 SER A C 1
ATOM 645 O O . SER A 1 81 ? -17.997 3.015 12.279 1.00 88.88 81 SER A O 1
ATOM 647 N N . TYR A 1 82 ? -17.973 2.637 14.491 1.00 91.06 82 TYR A N 1
ATOM 648 C CA . TYR A 1 82 ? -16.517 2.843 14.639 1.00 91.06 82 TYR A CA 1
ATOM 649 C C . TYR A 1 82 ? -15.680 2.040 13.635 1.00 91.06 82 TYR A C 1
ATOM 651 O O . TYR A 1 82 ? -14.699 2.552 13.108 1.00 91.06 82 TYR A O 1
ATOM 659 N N . HIS A 1 83 ? -16.080 0.809 13.318 1.00 93.31 83 HIS A N 1
ATOM 660 C CA . HIS A 1 83 ? -15.398 -0.036 12.344 1.00 93.31 83 HIS A CA 1
ATOM 661 C C . HIS A 1 83 ? -15.279 0.618 10.954 1.00 93.31 83 HIS A C 1
ATOM 663 O O . HIS A 1 83 ? -14.267 0.425 10.283 1.00 93.31 83 HIS A O 1
ATOM 669 N N . LEU A 1 84 ? -16.257 1.437 10.541 1.00 94.56 84 LEU A N 1
ATOM 670 C CA . LEU A 1 84 ? -16.227 2.167 9.269 1.00 94.56 84 LEU A CA 1
ATOM 671 C C . LEU A 1 84 ? -15.195 3.297 9.287 1.00 94.56 84 LEU A C 1
ATOM 673 O O . LEU A 1 84 ? -14.460 3.476 8.315 1.00 94.56 84 LEU A O 1
ATOM 677 N N . ASP A 1 85 ? -15.125 4.049 10.384 1.00 94.50 85 ASP A N 1
ATOM 678 C CA . ASP A 1 85 ? -14.159 5.141 10.533 1.00 94.50 85 ASP A CA 1
ATOM 679 C C . ASP A 1 85 ? -12.734 4.592 10.610 1.00 94.50 85 ASP A C 1
ATOM 681 O O . ASP A 1 85 ? -11.847 5.052 9.890 1.00 94.50 85 ASP A O 1
ATOM 685 N N . ILE A 1 86 ? -12.546 3.511 11.370 1.00 95.75 86 ILE A N 1
ATOM 686 C CA . ILE A 1 86 ? -11.270 2.801 11.450 1.00 95.75 86 ILE A CA 1
ATOM 687 C C . ILE A 1 86 ? -10.855 2.238 10.089 1.00 95.75 86 ILE A C 1
ATOM 689 O O . ILE A 1 86 ? -9.688 2.348 9.718 1.00 95.75 86 ILE A O 1
ATOM 693 N N . ALA A 1 87 ? -11.780 1.692 9.296 1.00 95.75 87 ALA A N 1
ATOM 694 C CA . ALA A 1 87 ? -11.462 1.201 7.956 1.00 95.75 87 ALA A CA 1
ATOM 695 C C . ALA A 1 87 ? -10.992 2.318 7.003 1.00 95.75 87 ALA A C 1
ATOM 697 O O . ALA A 1 87 ? -10.056 2.126 6.214 1.00 95.75 87 ALA A O 1
ATOM 698 N N . LYS A 1 88 ? -11.596 3.510 7.096 1.00 94.94 88 LYS A N 1
ATOM 699 C CA . LYS A 1 88 ? -11.157 4.696 6.342 1.00 94.94 88 LYS A CA 1
ATOM 700 C C . LYS A 1 88 ? -9.780 5.173 6.802 1.00 94.94 88 LYS A C 1
ATOM 702 O O . LYS A 1 88 ? -8.926 5.476 5.971 1.00 94.94 88 LYS A O 1
ATOM 707 N N . GLU A 1 89 ? -9.529 5.201 8.106 1.00 95.88 89 GLU A N 1
ATOM 708 C CA . GLU A 1 89 ? -8.235 5.609 8.662 1.00 95.88 89 GLU A CA 1
ATOM 709 C C . GLU A 1 89 ? -7.120 4.591 8.355 1.00 95.88 89 GLU A C 1
ATOM 711 O O . GLU A 1 89 ? -5.998 4.986 8.033 1.00 95.88 89 GLU A O 1
ATOM 716 N N . LEU A 1 90 ? -7.419 3.288 8.339 1.00 95.62 90 LEU A N 1
ATOM 717 C CA . LEU A 1 90 ? -6.508 2.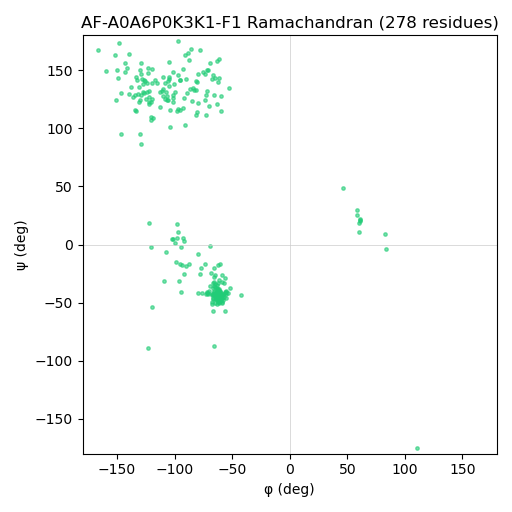244 7.850 1.00 95.62 90 LEU A CA 1
ATOM 718 C C . LEU A 1 90 ? -6.151 2.453 6.373 1.00 95.62 90 LEU A C 1
ATOM 720 O O . LEU A 1 90 ? -4.990 2.326 5.987 1.00 95.62 90 LEU A O 1
ATOM 724 N N . THR A 1 91 ? -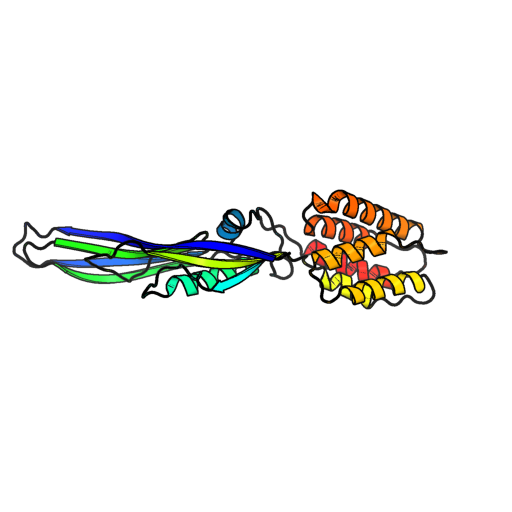7.135 2.829 5.553 1.00 94.56 91 THR A N 1
ATOM 725 C CA . THR A 1 91 ? -6.905 3.177 4.144 1.00 94.56 91 THR A CA 1
ATOM 726 C C . THR A 1 91 ? -5.961 4.375 4.027 1.00 94.56 91 THR A C 1
ATOM 728 O O . THR A 1 91 ? -4.937 4.288 3.352 1.00 94.56 91 THR A O 1
ATOM 731 N N . ARG A 1 92 ? -6.238 5.458 4.763 1.00 92.38 92 ARG A N 1
ATOM 732 C CA . ARG A 1 92 ? -5.405 6.669 4.769 1.00 92.38 92 ARG A CA 1
ATOM 733 C C . ARG A 1 92 ? -3.965 6.383 5.200 1.00 92.38 92 ARG A C 1
ATOM 735 O O . ARG A 1 92 ? -3.023 6.782 4.522 1.00 92.38 92 ARG A O 1
ATOM 742 N N . THR A 1 93 ? -3.789 5.675 6.313 1.00 91.44 93 THR A N 1
ATOM 743 C CA . THR A 1 93 ? -2.459 5.355 6.859 1.00 91.44 93 THR A CA 1
ATOM 744 C C . THR A 1 93 ? -1.665 4.423 5.943 1.00 91.44 93 THR A C 1
ATOM 746 O O . THR A 1 93 ? -0.441 4.488 5.925 1.00 91.44 93 THR A O 1
ATOM 749 N N . ALA A 1 94 ? -2.318 3.573 5.138 1.00 90.31 94 ALA A N 1
ATOM 750 C CA . ALA A 1 94 ? -1.635 2.765 4.118 1.00 90.31 94 ALA A CA 1
ATOM 751 C C . ALA A 1 94 ? -1.044 3.615 2.981 1.00 90.31 94 ALA A C 1
ATOM 753 O O . ALA A 1 94 ? 0.010 3.272 2.442 1.00 90.31 94 ALA A O 1
ATOM 754 N N . GLU A 1 95 ? -1.698 4.725 2.633 1.00 86.06 95 GLU A N 1
ATOM 755 C CA . GLU A 1 95 ? -1.252 5.626 1.568 1.00 86.06 95 GLU A CA 1
ATOM 756 C C . GLU A 1 95 ? -0.135 6.567 2.023 1.00 86.06 95 GLU A C 1
ATOM 758 O O . GLU A 1 95 ? 0.833 6.754 1.279 1.00 86.06 95 GLU A O 1
ATOM 763 N N . THR A 1 96 ? -0.252 7.121 3.236 1.00 83.31 96 THR A N 1
ATOM 764 C CA . THR A 1 96 ? 0.727 8.068 3.800 1.00 83.31 96 THR A CA 1
ATOM 765 C C . THR A 1 96 ? 1.876 7.389 4.545 1.00 83.31 96 THR A C 1
ATOM 767 O O . THR A 1 96 ? 2.912 8.013 4.761 1.00 83.31 96 THR A O 1
ATOM 770 N N . ALA A 1 97 ? 1.722 6.111 4.909 1.00 81.31 97 ALA A N 1
ATOM 771 C CA . ALA A 1 97 ? 2.635 5.346 5.763 1.00 81.31 97 ALA A CA 1
ATOM 772 C C . ALA A 1 97 ? 2.820 5.915 7.187 1.00 81.31 97 ALA A C 1
ATOM 774 O O . ALA A 1 97 ? 3.809 5.595 7.859 1.00 81.31 97 ALA A O 1
ATOM 775 N N . GLU A 1 98 ? 1.868 6.720 7.657 1.00 86.12 98 GLU A N 1
ATOM 776 C CA . GLU A 1 98 ? 1.853 7.318 8.996 1.00 86.12 98 GLU A CA 1
ATOM 777 C C . GLU A 1 98 ? 1.072 6.459 9.998 1.00 86.12 98 GLU A C 1
ATOM 779 O O . GLU A 1 98 ? 0.116 5.777 9.635 1.00 86.12 98 GLU A O 1
ATOM 784 N N . GLU A 1 99 ? 1.458 6.526 11.272 1.00 91.50 99 GLU A N 1
ATOM 785 C CA . GLU A 1 99 ? 0.690 5.962 12.387 1.00 91.50 99 GLU A CA 1
ATOM 786 C C . GLU A 1 99 ? -0.187 7.054 13.015 1.00 91.50 99 GLU A C 1
ATOM 788 O O . GLU A 1 99 ? 0.232 8.205 13.136 1.00 91.50 99 GLU A O 1
ATOM 793 N N . ILE A 1 100 ? -1.405 6.695 13.422 1.00 95.50 100 ILE A N 1
ATOM 794 C CA . ILE A 1 100 ? -2.288 7.569 14.204 1.00 95.50 100 ILE A CA 1
ATOM 795 C C . ILE A 1 100 ? -2.221 7.127 15.658 1.00 95.50 100 ILE A C 1
ATOM 797 O O . ILE A 1 100 ? -2.444 5.951 15.952 1.00 95.50 100 ILE A O 1
ATOM 801 N N . ILE A 1 101 ? -1.966 8.076 16.556 1.00 96.44 101 ILE A N 1
ATOM 802 C CA . ILE A 1 101 ? -2.065 7.895 18.004 1.00 96.44 101 ILE A CA 1
ATOM 803 C C . ILE A 1 101 ? -2.824 9.099 18.563 1.00 96.44 101 ILE A C 1
ATOM 805 O O . ILE A 1 101 ? -2.340 10.225 18.497 1.00 96.44 101 ILE A O 1
ATOM 809 N N . GLU A 1 102 ? -4.011 8.856 19.109 1.00 96.31 102 GLU A N 1
ATOM 810 C CA . GLU A 1 102 ? -4.853 9.870 19.748 1.00 96.31 102 GLU A CA 1
ATOM 811 C C . GLU A 1 102 ? -5.215 9.416 21.159 1.00 96.31 102 GLU A C 1
ATOM 813 O O . GLU A 1 102 ? -5.509 8.240 21.398 1.00 96.31 102 GLU A O 1
ATOM 818 N N . GLU A 1 103 ? -5.229 10.361 22.094 1.00 96.56 103 GLU A N 1
ATOM 819 C CA . GLU A 1 103 ? -5.567 10.115 23.487 1.00 96.56 103 GLU A CA 1
ATOM 820 C C . GLU A 1 103 ? -6.281 11.327 24.081 1.00 96.56 103 GLU A C 1
ATOM 822 O O . GLU A 1 103 ? -5.828 12.459 23.935 1.00 96.56 103 GLU A O 1
ATOM 827 N N . THR A 1 104 ? -7.413 11.090 24.741 1.00 96.25 104 THR A N 1
ATOM 828 C CA . THR A 1 104 ? -8.170 12.120 25.464 1.00 96.25 104 THR A CA 1
ATOM 829 C C . THR A 1 104 ? -8.757 11.532 26.740 1.00 96.25 104 THR A C 1
ATOM 831 O O . THR A 1 104 ? -8.967 10.324 26.839 1.00 96.25 104 THR A O 1
ATOM 834 N N . GLU A 1 105 ? -9.039 12.375 27.728 1.00 95.44 105 GLU A N 1
ATOM 835 C CA . GLU A 1 105 ? -9.690 11.959 28.969 1.00 95.44 105 GLU A CA 1
ATOM 836 C C . GLU A 1 105 ? -11.059 12.617 29.093 1.00 95.44 105 GLU A C 1
ATOM 838 O O . GLU A 1 105 ? -11.225 13.799 28.793 1.00 95.44 105 GLU A O 1
ATOM 843 N N . VAL A 1 106 ? -12.040 11.843 29.552 1.00 94.19 106 VAL A N 1
ATOM 844 C CA . VAL A 1 106 ? -13.376 12.339 29.879 1.00 94.19 106 VAL A CA 1
ATOM 845 C C . VAL A 1 106 ? -13.663 12.015 31.332 1.00 94.19 106 VAL A C 1
ATOM 847 O O . VAL A 1 106 ? -13.632 10.855 31.743 1.00 94.19 106 VAL A O 1
ATOM 850 N N . GLU A 1 107 ? -13.950 13.047 32.112 1.00 95.38 107 GLU A N 1
ATOM 851 C CA . GLU A 1 107 ? -14.370 12.895 33.496 1.00 95.38 107 GLU A CA 1
ATOM 852 C C . GLU A 1 107 ? -15.872 12.601 33.561 1.00 95.38 107 GLU A C 1
ATOM 854 O O . GLU A 1 107 ? -16.677 13.255 32.895 1.00 95.38 107 GLU A O 1
ATOM 859 N N . ARG A 1 108 ? -16.259 11.593 34.345 1.00 93.75 108 ARG A N 1
ATOM 860 C CA . ARG A 1 108 ? -17.658 11.247 34.608 1.00 93.75 108 ARG A CA 1
ATOM 861 C C . ARG A 1 108 ? -17.879 11.021 36.092 1.00 93.75 108 ARG A C 1
ATOM 863 O O . ARG A 1 108 ? -17.026 10.458 36.777 1.00 93.75 108 ARG A O 1
ATOM 870 N N . LYS A 1 109 ? -19.051 11.429 36.566 1.00 94.50 109 LYS A N 1
ATOM 871 C CA . LYS A 1 109 ? -19.480 11.285 37.955 1.00 94.50 109 LYS A CA 1
ATOM 872 C C . LYS A 1 109 ? -20.589 10.243 38.041 1.00 94.50 109 LYS A C 1
ATOM 874 O O . LYS A 1 109 ? -21.520 10.276 37.240 1.00 94.50 109 LYS A O 1
ATOM 879 N N . TYR A 1 110 ? -20.481 9.338 39.005 1.00 93.12 110 TYR A N 1
ATOM 880 C CA . TYR A 1 110 ? -21.458 8.287 39.268 1.00 93.12 110 TYR A CA 1
ATOM 881 C C . TYR A 1 110 ? -21.853 8.299 40.737 1.00 93.12 110 TYR A C 1
ATOM 883 O O . TYR A 1 110 ? -21.001 8.483 41.604 1.00 93.12 110 TYR A O 1
ATOM 891 N N . THR A 1 111 ? -23.127 8.044 41.010 1.00 93.06 111 THR A N 1
ATOM 892 C CA . THR A 1 111 ? -23.632 7.868 42.373 1.00 93.06 111 THR A CA 1
ATOM 893 C C . THR A 1 111 ? -23.904 6.390 42.603 1.00 93.06 111 THR A C 1
ATOM 895 O O . THR A 1 111 ? -24.642 5.765 41.840 1.00 93.06 111 THR A O 1
ATOM 898 N N . VAL A 1 112 ? -23.295 5.821 43.642 1.00 92.69 112 VAL A N 1
ATOM 899 C CA . VAL A 1 112 ? -23.548 4.446 44.077 1.00 92.69 112 VAL A CA 1
ATOM 900 C C . VAL A 1 112 ? -24.414 4.497 45.325 1.00 92.69 112 VAL A C 1
ATOM 902 O O . VAL A 1 112 ? -23.994 5.011 46.362 1.00 92.69 112 VAL A O 1
ATOM 905 N N . GLY A 1 113 ? -25.630 3.964 45.212 1.00 91.94 113 GLY A N 1
ATOM 906 C CA . GLY A 1 113 ? -26.575 3.898 46.322 1.00 91.94 113 GLY A CA 1
ATOM 907 C C . GLY A 1 113 ? -26.053 3.070 47.500 1.00 91.94 113 GLY A C 1
ATOM 908 O O . GLY A 1 113 ? -25.155 2.231 47.347 1.00 91.94 113 GLY A O 1
ATOM 909 N N . GLY A 1 114 ? -26.634 3.290 48.680 1.00 94.25 114 GLY A N 1
ATOM 910 C CA . GLY A 1 114 ? -26.338 2.508 49.880 1.00 94.25 114 GLY A CA 1
ATOM 911 C C . GLY A 1 114 ? -26.491 1.008 49.639 1.00 94.25 114 GLY A C 1
ATOM 912 O O . GLY A 1 114 ? -27.464 0.564 49.030 1.00 94.25 114 GLY A O 1
ATOM 913 N N . LYS A 1 115 ? -25.517 0.222 50.105 1.00 92.94 115 LYS A N 1
ATOM 914 C CA . LYS A 1 115 ? -25.424 -1.234 49.897 1.00 92.94 115 LYS A CA 1
ATOM 915 C C . LYS A 1 115 ? -25.330 -1.681 48.425 1.00 92.94 115 LYS A C 1
ATOM 917 O O . LYS A 1 115 ? -25.465 -2.871 48.143 1.00 92.94 115 LYS A O 1
ATOM 922 N N . GLY A 1 116 ? -25.117 -0.757 47.486 1.00 92.31 116 GLY A N 1
ATOM 923 C CA . GLY A 1 116 ? -25.063 -1.030 46.050 1.00 92.31 116 GLY A CA 1
ATOM 924 C C . GLY A 1 116 ? -23.688 -1.472 45.547 1.00 92.31 116 GLY A C 1
ATOM 925 O O . GLY A 1 116 ? -22.677 -1.335 46.232 1.00 92.31 116 GLY A O 1
ATOM 926 N N . LYS A 1 117 ? -23.643 -1.960 44.304 1.00 94.56 117 LYS A N 1
ATOM 927 C CA . LYS A 1 117 ? -22.405 -2.214 43.553 1.00 94.56 117 LYS A CA 1
ATOM 928 C C . LYS A 1 117 ? -22.501 -1.564 42.184 1.00 94.56 117 LYS A C 1
ATOM 930 O O . LYS A 1 117 ? -23.583 -1.516 41.603 1.00 94.56 117 LYS A O 1
ATOM 935 N N . LEU A 1 118 ? -21.375 -1.089 41.669 1.00 94.38 118 LEU A N 1
ATOM 936 C CA . LEU A 1 118 ? -21.289 -0.502 40.339 1.00 94.38 118 LEU A CA 1
ATOM 937 C C . LEU A 1 118 ? -20.062 -1.049 39.624 1.00 94.38 118 LEU A C 1
ATOM 939 O O . LEU A 1 118 ? -18.942 -0.759 40.027 1.00 94.38 118 LEU A O 1
ATOM 943 N N . SER A 1 119 ? -20.267 -1.782 38.537 1.00 96.12 119 SER A N 1
ATOM 944 C CA . SER A 1 119 ? -19.204 -2.133 37.596 1.00 96.12 119 SER A CA 1
ATOM 945 C C . SER A 1 119 ? -19.457 -1.395 36.291 1.00 96.12 119 SER A C 1
ATOM 947 O O . SER A 1 119 ? -20.582 -1.377 35.798 1.00 96.12 119 SER A O 1
ATOM 949 N N . LEU A 1 120 ? -18.424 -0.751 35.758 1.00 95.69 120 LEU A N 1
ATOM 950 C CA . LEU A 1 120 ? -18.499 0.054 34.549 1.00 95.69 120 LEU A CA 1
ATOM 951 C C . LEU A 1 120 ? -17.538 -0.506 33.507 1.00 95.69 120 LEU A C 1
ATOM 953 O O . LEU A 1 120 ? -16.328 -0.583 33.733 1.00 95.69 120 LEU A O 1
ATOM 957 N N . TYR A 1 121 ? -18.083 -0.852 32.351 1.00 97.44 121 TYR A N 1
ATOM 958 C CA . TYR A 1 121 ? -17.344 -1.366 31.209 1.00 97.44 121 TYR A CA 1
ATOM 959 C C . TYR A 1 121 ? -17.336 -0.323 30.102 1.00 97.44 121 TYR A C 1
ATOM 961 O O . TYR A 1 121 ? -18.340 0.360 29.915 1.00 97.44 121 TYR A O 1
ATOM 969 N N . ARG A 1 122 ? -16.241 -0.213 29.347 1.00 96.50 122 ARG A N 1
ATOM 970 C CA . ARG A 1 122 ? -16.175 0.613 28.134 1.00 96.50 122 ARG A CA 1
ATOM 971 C C . ARG A 1 122 ? -16.208 -0.236 26.880 1.00 96.50 122 ARG A C 1
ATOM 973 O O . ARG A 1 122 ? -15.581 -1.296 26.834 1.00 96.50 122 ARG A O 1
ATOM 980 N N . LEU A 1 123 ? -16.865 0.280 25.849 1.00 97.00 123 LEU A N 1
ATOM 981 C CA . LEU A 1 123 ? -16.843 -0.324 24.529 1.00 97.00 123 LEU A CA 1
ATOM 982 C C . LEU A 1 123 ? -15.473 -0.099 23.883 1.00 97.00 123 LEU A C 1
ATOM 984 O O . LEU A 1 123 ? -14.972 1.030 23.801 1.00 97.00 123 LEU A O 1
ATOM 988 N N . CYS A 1 124 ? -14.885 -1.182 23.398 1.00 97.81 124 CYS A N 1
ATOM 989 C CA . CYS A 1 124 ? -13.647 -1.194 22.640 1.00 97.81 124 CYS A CA 1
ATOM 990 C C . CYS A 1 124 ? -13.894 -1.792 21.257 1.00 97.81 124 CYS A C 1
ATOM 992 O O . CYS A 1 124 ? -14.757 -2.650 21.083 1.00 97.81 124 CYS A O 1
ATOM 994 N N . TYR A 1 125 ? -13.102 -1.354 20.284 1.00 97.75 125 TYR A N 1
ATOM 995 C CA . TYR A 1 125 ? -13.040 -1.952 18.959 1.00 97.75 125 TYR A CA 1
ATOM 996 C C . TYR A 1 125 ? -11.590 -2.272 18.613 1.00 97.75 125 TYR A C 1
ATOM 998 O O . TYR A 1 125 ? -10.709 -1.424 18.769 1.00 97.75 125 TYR A O 1
ATOM 1006 N N . ILE A 1 126 ? -11.335 -3.487 18.144 1.00 97.62 126 ILE A N 1
ATOM 1007 C CA . ILE A 1 126 ? -10.014 -3.921 17.693 1.00 97.62 126 ILE A CA 1
ATOM 1008 C C . ILE A 1 126 ? -10.129 -4.614 16.342 1.00 97.62 126 ILE A C 1
ATOM 1010 O O . ILE A 1 126 ? -11.069 -5.359 16.097 1.00 97.62 126 ILE A O 1
ATOM 1014 N N . THR A 1 127 ? -9.168 -4.374 15.465 1.00 96.88 127 THR A N 1
ATOM 1015 C CA . THR A 1 127 ? -8.986 -5.106 14.209 1.00 96.88 127 THR A CA 1
ATOM 1016 C C . THR A 1 127 ? -7.495 -5.156 13.888 1.00 96.88 127 THR A C 1
ATOM 1018 O O . THR A 1 127 ? -6.678 -4.549 14.589 1.00 96.88 127 THR A O 1
ATOM 1021 N N . GLU A 1 128 ? -7.088 -5.892 12.859 1.00 94.75 128 GLU A N 1
ATOM 1022 C CA . GLU A 1 128 ? -5.684 -5.954 12.479 1.00 94.75 128 GLU A CA 1
ATOM 1023 C C . GLU A 1 128 ? -5.156 -4.559 12.114 1.00 94.75 128 GLU A C 1
ATOM 1025 O O . GLU A 1 128 ? -5.591 -3.930 11.152 1.00 94.75 128 GLU A O 1
ATOM 1030 N N . GLY A 1 129 ? -4.205 -4.066 12.912 1.00 94.31 129 GLY A N 1
ATOM 1031 C CA . GLY A 1 129 ? -3.626 -2.737 12.746 1.00 94.31 129 GLY A CA 1
ATOM 1032 C C . GLY A 1 129 ? -4.430 -1.589 13.345 1.00 94.31 129 GLY A C 1
ATOM 1033 O O . GLY A 1 129 ? -4.062 -0.442 13.114 1.00 94.31 129 GLY A O 1
ATOM 1034 N N . ALA A 1 130 ? -5.481 -1.835 14.128 1.00 97.50 130 ALA A N 1
ATOM 1035 C CA . ALA A 1 130 ? -6.158 -0.756 14.838 1.00 97.50 130 ALA A CA 1
ATOM 1036 C C . ALA A 1 130 ? -6.770 -1.187 16.173 1.00 97.50 130 ALA A C 1
ATOM 1038 O O . ALA A 1 130 ? -7.337 -2.268 16.306 1.00 97.50 130 ALA A O 1
ATOM 1039 N N . ILE A 1 131 ? -6.714 -0.290 17.154 1.00 97.44 131 ILE A N 1
ATOM 1040 C CA . ILE A 1 131 ? -7.433 -0.411 18.421 1.00 97.44 131 ILE A CA 1
ATOM 1041 C C . ILE A 1 131 ? -8.024 0.941 18.808 1.00 97.44 131 ILE A C 1
ATOM 1043 O O . ILE A 1 131 ? -7.365 1.976 18.715 1.00 97.44 131 ILE A O 1
ATOM 1047 N N . THR A 1 132 ? -9.278 0.931 19.244 1.00 97.31 132 THR A N 1
ATOM 1048 C CA . THR A 1 132 ? -9.991 2.101 19.756 1.00 97.31 132 THR A CA 1
ATOM 1049 C C . THR A 1 132 ? -10.672 1.763 21.069 1.00 97.31 132 THR A C 1
ATOM 1051 O O . THR A 1 132 ? -11.393 0.773 21.177 1.00 97.31 132 THR A O 1
ATOM 1054 N N . LYS A 1 133 ? -10.449 2.612 22.067 1.00 97.31 133 LYS A N 1
ATOM 1055 C CA . LYS A 1 133 ? -11.074 2.582 23.386 1.00 97.31 133 LYS A CA 1
ATOM 1056 C C . LYS A 1 133 ? -11.961 3.815 23.502 1.00 97.31 133 LYS A C 1
ATOM 1058 O O . LYS A 1 133 ? -11.466 4.937 23.387 1.00 97.31 133 LYS A O 1
ATOM 1063 N N . THR A 1 134 ? -13.262 3.609 23.679 1.00 95.88 134 THR A N 1
ATOM 1064 C CA . THR A 1 134 ? -14.258 4.692 23.646 1.00 95.88 134 THR A CA 1
ATOM 1065 C C . THR A 1 134 ? -14.612 5.190 25.051 1.00 95.88 134 THR A C 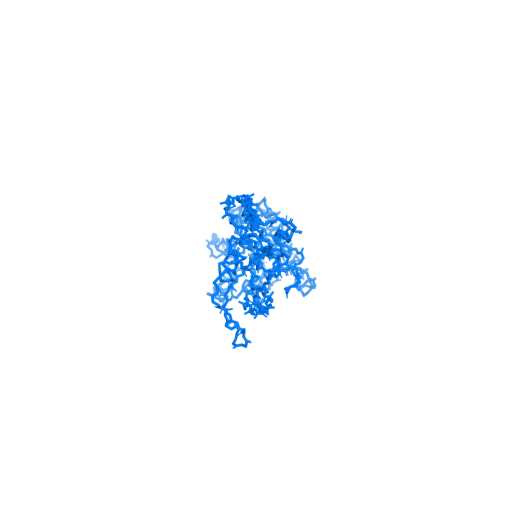1
ATOM 1067 O O . THR A 1 134 ? -14.154 4.653 26.060 1.00 95.88 134 THR A O 1
ATOM 1070 N N . ASP A 1 135 ? -15.435 6.235 25.112 1.00 93.81 135 ASP A N 1
ATOM 1071 C CA . ASP A 1 135 ? -16.136 6.715 26.309 1.00 93.81 135 ASP A CA 1
ATOM 1072 C C . ASP A 1 135 ? -17.584 6.213 26.393 1.00 93.81 135 ASP A C 1
ATOM 1074 O O . ASP A 1 135 ? -18.331 6.629 27.283 1.00 93.81 135 ASP A O 1
ATOM 1078 N N . ILE A 1 136 ? -18.000 5.331 25.481 1.00 93.75 136 ILE A N 1
ATOM 1079 C CA . ILE A 1 136 ? -19.274 4.629 25.595 1.00 93.75 136 ILE A CA 1
ATOM 1080 C C . ILE A 1 136 ? -19.112 3.587 26.690 1.00 93.75 136 ILE A C 1
ATOM 1082 O O . ILE A 1 136 ? -18.208 2.751 26.638 1.00 93.75 136 ILE A O 1
ATOM 1086 N N . VAL A 1 137 ? -19.988 3.655 27.687 1.00 95.12 137 VAL A N 1
ATOM 1087 C CA . VAL A 1 137 ? -19.926 2.806 28.871 1.00 95.12 137 VAL A CA 1
ATOM 1088 C C . VAL A 1 137 ? -21.261 2.154 29.175 1.00 95.12 137 VAL A C 1
ATOM 1090 O O . VAL A 1 137 ? -22.312 2.728 28.898 1.00 95.12 137 VAL A O 1
ATOM 1093 N N . ALA A 1 138 ? -21.203 0.972 29.779 1.00 95.00 138 ALA A N 1
ATOM 1094 C CA . ALA A 1 138 ? -22.361 0.215 30.223 1.00 95.00 138 ALA A CA 1
ATOM 1095 C C . ALA A 1 138 ? -22.075 -0.458 31.568 1.00 95.00 138 ALA A C 1
ATOM 1097 O O . ALA A 1 138 ? -20.933 -0.797 31.885 1.00 95.00 138 ALA A O 1
ATOM 1098 N N . THR A 1 139 ? -23.129 -0.669 32.352 1.00 94.44 139 THR A N 1
ATOM 1099 C CA . THR A 1 139 ? -23.094 -1.471 33.586 1.00 94.44 139 THR A CA 1
ATOM 1100 C C . THR A 1 139 ? -23.491 -2.927 33.346 1.00 94.44 139 THR A C 1
ATOM 1102 O O . THR A 1 139 ? -23.187 -3.800 34.154 1.00 94.44 139 THR A O 1
ATOM 1105 N N . SER A 1 140 ? -24.138 -3.198 32.212 1.00 94.69 140 SER A N 1
ATOM 1106 C CA . SER A 1 140 ? -24.498 -4.531 31.732 1.00 94.69 140 SER A CA 1
ATOM 1107 C C . SER A 1 140 ? -24.019 -4.660 30.284 1.00 94.69 140 SER A C 1
ATOM 1109 O O . SER A 1 140 ? -24.754 -4.284 29.369 1.00 94.69 140 SER A O 1
ATOM 1111 N N . PRO A 1 141 ? -22.756 -5.070 30.066 1.00 93.88 141 PRO A N 1
ATOM 1112 C CA . PRO A 1 141 ? -22.191 -5.174 28.728 1.00 93.88 141 PRO A CA 1
ATOM 1113 C C . PRO A 1 141 ? -22.892 -6.274 27.924 1.00 93.88 141 PRO A C 1
ATOM 1115 O O . PRO A 1 141 ? -23.292 -7.298 28.473 1.00 93.88 141 PRO A O 1
ATOM 1118 N N . GLN A 1 142 ? -23.029 -6.045 26.621 1.00 92.44 142 GLN A N 1
ATOM 1119 C CA . GLN A 1 142 ? -23.470 -7.067 25.670 1.00 92.44 142 GLN A CA 1
ATOM 1120 C C . GLN A 1 142 ? -22.318 -8.024 25.333 1.00 92.44 142 GLN A C 1
ATOM 1122 O O . GLN A 1 142 ? -21.157 -7.723 25.621 1.00 92.44 142 GLN A O 1
ATOM 1127 N N . ASP A 1 143 ? -22.638 -9.146 24.691 1.00 94.69 143 ASP A N 1
ATOM 1128 C CA . ASP A 1 143 ? -21.632 -10.078 24.183 1.00 94.69 143 ASP A CA 1
ATOM 1129 C C . ASP A 1 143 ? -20.748 -9.438 23.103 1.00 94.69 143 ASP A C 1
ATOM 1131 O O . ASP A 1 143 ? -21.110 -8.456 22.448 1.00 94.69 143 ASP A O 1
ATOM 1135 N N . ASP A 1 144 ? -19.567 -10.022 22.916 1.00 94.94 144 ASP A N 1
ATOM 1136 C CA . ASP A 1 144 ? -18.630 -9.603 21.883 1.00 94.94 144 ASP A CA 1
ATOM 1137 C C . ASP A 1 144 ? -19.231 -9.788 20.483 1.00 94.94 144 ASP A C 1
ATOM 1139 O O . ASP A 1 144 ? -19.836 -10.817 20.178 1.00 94.94 144 ASP A O 1
ATOM 1143 N N . VAL A 1 145 ? -18.988 -8.823 19.593 1.00 94.50 145 VAL A N 1
ATOM 1144 C CA . VAL A 1 145 ? -19.505 -8.858 18.217 1.00 94.50 145 VAL A CA 1
ATOM 1145 C C . VAL A 1 145 ? -18.365 -8.778 17.212 1.00 94.50 145 VAL A C 1
ATOM 1147 O O . VAL A 1 145 ? -17.489 -7.918 17.323 1.00 94.50 145 VAL A O 1
ATOM 1150 N N . ILE A 1 146 ? -18.381 -9.663 16.211 1.00 94.62 146 ILE A N 1
ATOM 1151 C CA . ILE A 1 146 ? -17.392 -9.691 15.128 1.00 94.62 146 ILE A CA 1
ATOM 1152 C C . ILE A 1 146 ? -17.965 -9.005 13.889 1.00 94.62 146 ILE A C 1
ATOM 1154 O O . ILE A 1 146 ? -19.087 -9.303 13.466 1.00 94.62 146 ILE A O 1
ATOM 1158 N N . VAL A 1 147 ? -17.172 -8.101 13.315 1.00 94.12 147 VAL A N 1
ATOM 1159 C CA . VAL A 1 147 ? -17.473 -7.383 12.078 1.00 94.12 147 VAL A CA 1
ATOM 1160 C C . VAL A 1 147 ? -16.374 -7.629 11.058 1.00 94.12 147 VAL A C 1
ATOM 1162 O O . VAL A 1 147 ? -15.217 -7.291 11.294 1.00 94.12 147 VAL A O 1
ATOM 1165 N N . ASP A 1 148 ? -16.736 -8.175 9.906 1.00 94.75 148 ASP A N 1
ATOM 1166 C CA . ASP A 1 148 ? -15.778 -8.535 8.864 1.00 94.75 148 ASP A CA 1
ATOM 1167 C C . ASP A 1 148 ? -15.607 -7.384 7.865 1.00 94.75 148 ASP A C 1
ATOM 1169 O O . ASP A 1 148 ? -16.543 -6.984 7.171 1.00 94.75 148 ASP A O 1
ATOM 1173 N N . LEU A 1 149 ? -14.390 -6.845 7.775 1.00 95.12 149 LEU A N 1
ATOM 1174 C CA . LEU A 1 149 ? -14.041 -5.715 6.918 1.00 95.12 149 LEU A CA 1
ATOM 1175 C C . LEU A 1 149 ? -13.337 -6.188 5.647 1.00 95.12 149 LEU A C 1
ATOM 1177 O O . LEU A 1 149 ? -12.276 -6.816 5.703 1.00 95.12 149 LEU A O 1
ATOM 1181 N N . LYS A 1 150 ? -13.888 -5.843 4.482 1.00 96.25 150 LYS A N 1
ATOM 1182 C CA . LYS A 1 150 ? -13.327 -6.219 3.184 1.00 96.25 150 LYS A CA 1
ATOM 1183 C C . LYS A 1 150 ? -12.384 -5.138 2.669 1.00 96.25 150 LYS A C 1
ATOM 1185 O O . LYS A 1 150 ? -12.772 -3.978 2.520 1.00 96.25 150 LYS A O 1
ATOM 1190 N N . PHE A 1 151 ? -11.156 -5.533 2.345 1.00 96.12 151 PHE A N 1
ATOM 1191 C CA . PHE A 1 151 ? -10.155 -4.636 1.777 1.00 96.12 151 PHE A CA 1
ATOM 1192 C C . PHE A 1 151 ? -9.554 -5.190 0.495 1.00 96.12 151 PHE A C 1
ATOM 1194 O O . PHE A 1 151 ? -9.158 -6.355 0.439 1.00 96.12 151 PHE A O 1
ATOM 1201 N N . THR A 1 152 ? -9.374 -4.319 -0.493 1.00 95.75 152 THR A N 1
ATOM 1202 C CA . THR A 1 152 ? -8.590 -4.594 -1.696 1.00 95.75 152 THR A CA 1
ATOM 1203 C C . THR A 1 152 ? -7.295 -3.801 -1.662 1.00 95.75 152 THR A C 1
ATOM 1205 O O . THR A 1 152 ? -7.288 -2.580 -1.545 1.00 95.75 152 THR A O 1
ATOM 1208 N N . MET A 1 153 ? -6.176 -4.499 -1.800 1.00 93.88 153 MET A N 1
ATOM 1209 C CA . MET A 1 153 ? -4.853 -3.907 -1.932 1.00 93.88 153 MET A CA 1
ATOM 1210 C C . MET A 1 153 ? -4.430 -3.916 -3.398 1.00 93.88 153 MET A C 1
ATOM 1212 O O . MET A 1 153 ? -4.583 -4.927 -4.084 1.00 93.88 153 MET A O 1
ATOM 1216 N N . THR A 1 154 ? -3.833 -2.821 -3.861 1.00 91.75 154 THR A N 1
ATOM 1217 C CA . THR A 1 154 ? -3.198 -2.702 -5.178 1.00 91.75 154 THR A CA 1
ATOM 1218 C C . THR A 1 154 ? -1.735 -2.306 -5.013 1.00 91.75 154 THR A C 1
ATOM 1220 O O . THR A 1 154 ? -1.423 -1.313 -4.355 1.00 91.75 154 THR A O 1
ATOM 1223 N N . LYS A 1 155 ? -0.827 -3.076 -5.623 1.00 89.81 155 LYS A N 1
ATOM 1224 C CA . LYS A 1 155 ? 0.601 -2.726 -5.697 1.00 89.81 155 LYS A CA 1
ATOM 1225 C C . LYS A 1 155 ? 0.846 -1.730 -6.827 1.00 89.81 155 LYS A C 1
ATOM 1227 O O . LYS A 1 155 ? 0.284 -1.896 -7.908 1.00 89.81 155 LYS A O 1
ATOM 1232 N N . ARG A 1 156 ? 1.719 -0.758 -6.576 1.00 91.12 156 ARG A N 1
ATOM 1233 C CA . ARG A 1 156 ? 2.170 0.259 -7.532 1.00 91.12 156 ARG A CA 1
ATOM 1234 C C . ARG A 1 156 ? 3.688 0.224 -7.682 1.00 91.12 156 ARG A C 1
ATOM 1236 O O . ARG A 1 156 ? 4.391 -0.135 -6.736 1.00 91.12 156 ARG A O 1
ATOM 1243 N N . ILE A 1 157 ? 4.181 0.630 -8.848 1.00 94.00 157 ILE A N 1
ATOM 1244 C CA . ILE A 1 157 ? 5.605 0.875 -9.094 1.00 94.00 157 ILE A CA 1
ATOM 1245 C C . ILE A 1 157 ? 5.816 2.388 -9.101 1.00 94.00 157 ILE A C 1
ATOM 1247 O O . ILE A 1 157 ? 5.497 3.098 -10.052 1.00 94.00 157 ILE A O 1
ATOM 1251 N N . LEU A 1 158 ? 6.331 2.903 -7.992 1.00 93.62 158 LEU A N 1
ATOM 1252 C CA . LEU A 1 158 ? 6.476 4.331 -7.761 1.00 93.62 158 LEU A CA 1
ATOM 1253 C C . LEU A 1 158 ? 7.483 4.957 -8.727 1.00 93.62 158 LEU A C 1
ATOM 1255 O O . LEU A 1 158 ? 8.612 4.478 -8.831 1.00 93.62 158 LEU A O 1
ATOM 1259 N N . GLY A 1 159 ? 7.066 6.038 -9.391 1.00 94.62 159 GLY A N 1
ATOM 1260 C CA . GLY A 1 159 ? 7.850 6.743 -10.411 1.00 94.62 159 GLY A CA 1
ATOM 1261 C C . GLY A 1 159 ? 7.751 6.136 -11.815 1.00 94.62 159 GLY A C 1
ATOM 1262 O O . GLY A 1 159 ? 8.283 6.723 -12.756 1.00 94.62 159 GLY A O 1
ATOM 12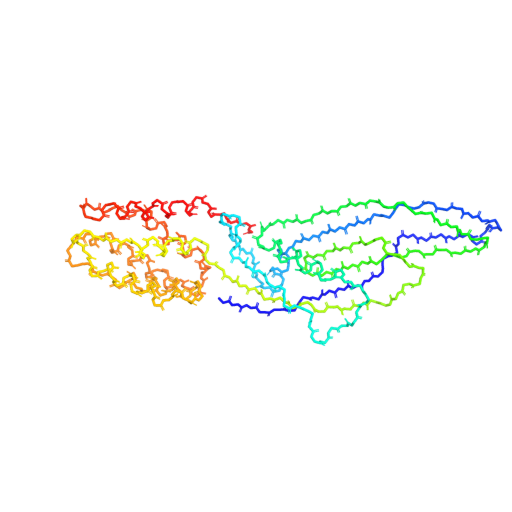63 N N . LEU A 1 160 ? 7.055 5.003 -11.991 1.00 96.62 160 LEU A N 1
ATOM 1264 C CA . LEU A 1 160 ? 6.917 4.364 -13.301 1.00 96.62 160 LEU A CA 1
ATOM 1265 C C . LEU A 1 160 ? 6.232 5.284 -14.316 1.00 96.62 160 LEU A C 1
ATOM 1267 O O . LEU A 1 160 ? 6.750 5.469 -15.409 1.00 96.62 160 LEU A O 1
ATOM 1271 N N . SER A 1 161 ? 5.108 5.905 -13.956 1.00 95.31 161 SER A N 1
ATOM 1272 C CA . SER A 1 161 ? 4.392 6.799 -14.875 1.00 95.31 161 SER A CA 1
ATOM 1273 C C . SER A 1 161 ? 5.276 7.950 -15.361 1.00 95.31 161 SER A C 1
ATOM 1275 O O . SER A 1 161 ? 5.320 8.229 -16.549 1.00 95.31 161 SER A O 1
ATOM 1277 N N . GLU A 1 162 ? 6.062 8.559 -14.468 1.00 96.75 162 GLU A N 1
ATOM 1278 C CA . GLU A 1 162 ? 6.937 9.684 -14.813 1.00 96.75 162 GLU A CA 1
ATOM 1279 C C . GLU A 1 162 ? 8.058 9.282 -15.776 1.00 96.75 162 GLU A C 1
ATOM 1281 O O . GLU A 1 162 ? 8.371 10.035 -16.703 1.00 96.75 162 GLU A O 1
ATOM 1286 N N . ILE A 1 163 ? 8.656 8.096 -15.596 1.00 97.50 163 ILE A N 1
ATOM 1287 C CA . ILE A 1 163 ? 9.675 7.625 -16.538 1.00 97.50 163 ILE A CA 1
ATOM 1288 C C . ILE A 1 163 ? 9.043 7.225 -17.874 1.00 97.50 163 ILE A C 1
ATOM 1290 O O . ILE A 1 163 ? 9.581 7.584 -18.920 1.00 97.50 163 ILE A O 1
ATOM 1294 N N . LEU A 1 164 ? 7.890 6.545 -17.869 1.00 97.88 164 LEU A N 1
ATOM 1295 C CA . LEU A 1 164 ? 7.193 6.170 -19.100 1.00 97.88 164 LEU A CA 1
ATOM 1296 C C . LEU A 1 164 ? 6.766 7.419 -19.878 1.00 97.88 164 LEU A C 1
ATOM 1298 O O . LEU A 1 164 ? 7.016 7.497 -21.077 1.00 97.88 164 LEU A O 1
ATOM 1302 N N . ASP A 1 165 ? 6.240 8.442 -19.206 1.00 97.44 165 ASP A N 1
ATOM 1303 C CA . ASP A 1 165 ? 5.904 9.728 -19.820 1.00 97.44 165 ASP A CA 1
ATOM 1304 C C . ASP A 1 165 ? 7.142 10.427 -20.394 1.00 97.44 165 ASP A C 1
ATOM 1306 O O . ASP A 1 165 ? 7.091 10.996 -21.489 1.00 97.44 165 ASP A O 1
ATOM 1310 N N . ARG A 1 166 ? 8.290 10.356 -19.708 1.00 97.69 166 ARG A N 1
ATOM 1311 C CA . ARG A 1 166 ? 9.553 10.900 -20.227 1.00 97.69 166 ARG A CA 1
ATOM 1312 C C . ARG A 1 166 ? 9.978 10.198 -21.515 1.00 97.69 166 ARG A C 1
ATOM 1314 O O . ARG A 1 166 ? 10.360 10.884 -22.463 1.00 97.69 166 ARG A O 1
ATOM 1321 N N . PHE A 1 167 ? 9.900 8.871 -21.587 1.00 97.44 167 PHE A N 1
ATOM 1322 C CA . PHE A 1 167 ? 10.200 8.127 -22.816 1.00 97.44 167 PHE A CA 1
ATOM 1323 C C . PHE A 1 167 ? 9.170 8.401 -23.917 1.00 97.44 167 PHE A C 1
ATOM 1325 O O . PHE A 1 167 ? 9.554 8.677 -25.053 1.00 97.44 167 PHE A O 1
ATOM 1332 N N . ARG A 1 168 ? 7.878 8.419 -23.574 1.00 96.62 168 ARG A N 1
ATOM 1333 C CA . ARG A 1 168 ? 6.771 8.705 -24.495 1.00 96.62 168 ARG A CA 1
ATOM 1334 C C . ARG A 1 168 ? 6.937 10.049 -25.204 1.00 96.62 168 ARG A C 1
ATOM 1336 O O . ARG A 1 168 ? 6.681 10.148 -26.397 1.00 96.62 168 ARG A O 1
ATOM 1343 N N . ASN A 1 169 ? 7.389 11.068 -24.478 1.00 95.88 169 ASN A N 1
ATOM 1344 C CA . ASN A 1 169 ? 7.539 12.430 -24.995 1.00 95.88 169 ASN A CA 1
ATOM 1345 C C . ASN A 1 169 ? 8.935 12.727 -25.565 1.00 95.88 169 ASN A C 1
ATOM 1347 O O . ASN A 1 169 ? 9.215 13.855 -25.977 1.00 95.88 169 ASN A O 1
ATOM 1351 N N . THR A 1 170 ? 9.834 11.742 -25.593 1.00 94.44 170 THR A N 1
ATOM 1352 C CA . THR A 1 170 ? 11.176 11.921 -26.148 1.00 94.44 170 THR A CA 1
ATOM 1353 C C . THR A 1 170 ? 11.161 11.718 -27.661 1.00 94.44 170 THR A C 1
ATOM 1355 O O . THR A 1 170 ? 10.753 10.668 -28.165 1.00 94.44 170 THR A O 1
ATOM 1358 N N . HIS A 1 171 ? 11.622 12.743 -28.377 1.00 91.62 171 HIS A N 1
ATOM 1359 C CA . HIS A 1 171 ? 11.695 12.786 -29.833 1.00 91.62 171 HIS A CA 1
ATOM 1360 C C . HIS A 1 171 ? 13.154 13.002 -30.235 1.00 91.62 171 HIS A C 1
ATOM 1362 O O . HIS A 1 171 ? 13.682 14.083 -29.972 1.00 91.62 171 HIS A O 1
ATOM 1368 N N . PRO A 1 172 ? 13.818 11.987 -30.808 1.00 87.88 172 PRO A N 1
ATOM 1369 C CA . PRO A 1 172 ? 15.182 12.152 -31.277 1.00 87.88 172 PRO A CA 1
ATOM 1370 C C . PRO A 1 172 ? 15.245 13.078 -32.495 1.00 87.88 172 PRO A C 1
ATOM 1372 O O . PRO A 1 172 ? 14.262 13.191 -33.226 1.00 87.88 172 PRO A O 1
ATOM 1375 N N . GLY A 1 173 ? 16.406 13.696 -32.730 1.00 82.00 173 GLY A N 1
ATOM 1376 C CA . GLY A 1 173 ? 16.668 14.507 -33.925 1.00 82.00 173 GLY A CA 1
ATOM 1377 C C . GLY A 1 173 ? 16.664 13.687 -35.225 1.00 82.00 173 GLY A C 1
ATOM 1378 O O . GLY A 1 173 ? 15.644 13.586 -35.900 1.00 82.00 173 GLY A O 1
ATOM 1379 N N . SER A 1 174 ? 17.811 13.118 -35.595 1.00 81.38 174 SER A N 1
ATOM 1380 C CA . SER A 1 174 ? 17.984 12.303 -36.814 1.00 81.38 174 SER A CA 1
ATOM 1381 C C . SER A 1 174 ? 18.189 10.817 -36.530 1.00 81.38 174 SER A C 1
ATOM 1383 O O . SER A 1 174 ? 17.763 9.969 -37.315 1.00 81.38 174 SER A O 1
ATOM 1385 N N . ASP A 1 175 ? 18.813 10.493 -35.401 1.00 82.12 175 ASP A N 1
ATOM 1386 C CA . ASP A 1 175 ? 19.304 9.146 -35.125 1.00 82.12 175 ASP A CA 1
ATOM 1387 C C . ASP A 1 175 ? 18.384 8.373 -34.185 1.00 82.12 175 ASP A C 1
ATOM 1389 O O . ASP A 1 175 ? 17.721 8.926 -33.306 1.00 82.12 175 ASP A O 1
ATOM 1393 N N . ASN A 1 176 ? 18.347 7.055 -34.375 1.00 83.56 176 ASN A N 1
ATOM 1394 C CA . ASN A 1 176 ? 17.548 6.114 -33.587 1.00 83.56 176 ASN A CA 1
ATOM 1395 C C . ASN A 1 176 ? 16.017 6.342 -33.648 1.00 83.56 176 ASN A C 1
ATOM 1397 O O . ASN A 1 176 ? 15.278 5.912 -32.760 1.00 83.56 176 ASN A O 1
ATOM 1401 N N . ILE A 1 177 ? 15.506 7.040 -34.675 1.00 90.31 177 ILE A N 1
ATOM 1402 C CA . ILE A 1 177 ? 14.075 7.392 -34.809 1.00 90.31 177 ILE A CA 1
ATOM 1403 C C . ILE A 1 177 ? 13.168 6.161 -34.698 1.00 90.31 177 ILE A C 1
ATOM 1405 O O . ILE A 1 177 ? 12.118 6.222 -34.050 1.00 90.31 177 ILE A O 1
ATOM 1409 N N . LEU A 1 178 ? 13.566 5.050 -35.325 1.00 91.44 178 LEU A N 1
ATOM 1410 C CA . LEU A 1 178 ? 12.792 3.813 -35.337 1.00 91.44 178 LEU A CA 1
ATOM 1411 C C . LEU A 1 178 ? 12.706 3.199 -33.937 1.00 91.44 178 LEU A C 1
ATOM 1413 O O . LEU A 1 178 ? 11.619 2.843 -33.489 1.00 91.44 178 LEU A O 1
ATOM 1417 N N . GLU A 1 179 ? 13.833 3.116 -33.240 1.00 93.06 179 GLU A N 1
ATOM 1418 C CA . GLU A 1 179 ? 13.955 2.579 -31.890 1.00 93.06 179 GLU A CA 1
ATOM 1419 C C . GLU A 1 179 ? 13.108 3.396 -30.912 1.00 93.06 179 GLU A C 1
ATOM 1421 O O . GLU A 1 179 ? 12.294 2.841 -30.175 1.00 93.06 179 GLU A O 1
ATOM 1426 N N . TRP A 1 180 ? 13.218 4.726 -30.966 1.00 93.25 180 TRP A N 1
ATOM 1427 C CA . TRP A 1 180 ? 12.400 5.615 -30.144 1.00 93.25 180 TRP A CA 1
ATOM 1428 C C . TRP A 1 180 ? 10.907 5.498 -30.469 1.00 93.25 180 TRP A C 1
ATOM 1430 O O . TRP A 1 180 ? 10.087 5.537 -29.554 1.00 93.25 180 TRP A O 1
ATOM 1440 N N . ARG A 1 181 ? 10.528 5.313 -31.742 1.00 95.38 181 ARG A N 1
ATOM 1441 C CA . ARG A 1 181 ? 9.127 5.064 -32.124 1.00 95.38 181 ARG A CA 1
ATOM 1442 C C . ARG A 1 181 ? 8.602 3.770 -31.510 1.00 95.38 181 ARG A C 1
ATOM 1444 O O . ARG A 1 181 ? 7.557 3.809 -30.875 1.00 95.38 181 ARG A O 1
ATOM 1451 N N . ILE A 1 182 ? 9.351 2.672 -31.625 1.00 96.25 182 ILE A N 1
ATOM 1452 C CA . ILE A 1 182 ? 8.979 1.374 -31.038 1.00 96.25 182 ILE A CA 1
ATOM 1453 C C . ILE A 1 182 ? 8.736 1.508 -29.529 1.00 96.25 182 ILE A C 1
ATOM 1455 O O . ILE A 1 182 ? 7.755 0.973 -29.020 1.00 96.25 182 ILE A O 1
ATOM 1459 N N . ILE A 1 183 ? 9.585 2.260 -28.815 1.00 96.56 183 ILE A N 1
ATOM 1460 C CA . ILE A 1 183 ? 9.393 2.515 -27.380 1.00 96.56 183 ILE A CA 1
ATOM 1461 C C . ILE A 1 183 ? 8.080 3.250 -27.119 1.00 96.56 183 ILE A C 1
ATOM 1463 O O . ILE A 1 183 ? 7.313 2.843 -26.249 1.00 96.56 183 ILE A O 1
ATOM 1467 N N . ARG A 1 184 ? 7.817 4.340 -27.847 1.00 97.25 184 ARG A N 1
ATOM 1468 C CA . ARG A 1 184 ? 6.595 5.132 -27.656 1.00 97.25 184 ARG A CA 1
ATOM 1469 C C . ARG A 1 184 ? 5.344 4.304 -27.931 1.00 97.25 184 ARG A C 1
ATOM 1471 O O . ARG A 1 184 ? 4.422 4.337 -27.120 1.00 97.25 184 ARG A O 1
ATOM 1478 N N . ASP A 1 185 ? 5.341 3.542 -29.020 1.00 97.06 185 ASP A N 1
ATOM 1479 C CA . ASP A 1 185 ? 4.217 2.691 -29.410 1.00 97.06 185 ASP A CA 1
ATOM 1480 C C . ASP A 1 185 ? 3.952 1.617 -28.345 1.00 97.06 185 ASP A C 1
ATOM 1482 O O . ASP A 1 185 ? 2.808 1.422 -27.936 1.00 97.06 185 ASP A O 1
ATOM 1486 N N . ALA A 1 186 ? 5.009 0.988 -27.818 1.00 96.75 186 ALA A N 1
ATOM 1487 C CA . ALA A 1 186 ? 4.903 0.019 -26.729 1.00 96.75 186 ALA A CA 1
ATOM 1488 C C . ALA A 1 186 ? 4.321 0.637 -25.448 1.00 96.75 186 ALA A C 1
ATOM 1490 O O . ALA A 1 186 ? 3.494 0.012 -24.791 1.00 96.75 186 ALA A O 1
ATOM 1491 N N . ILE A 1 187 ? 4.711 1.868 -25.097 1.00 97.19 187 ILE A N 1
ATOM 1492 C CA . ILE A 1 187 ? 4.167 2.578 -23.926 1.00 97.19 187 ILE A CA 1
ATOM 1493 C C . ILE A 1 187 ? 2.680 2.890 -24.117 1.00 97.19 187 ILE A C 1
ATOM 1495 O O . ILE A 1 187 ? 1.891 2.694 -23.196 1.00 97.19 187 ILE A O 1
ATOM 1499 N N . VAL A 1 188 ? 2.286 3.355 -25.306 1.00 96.56 188 VAL A N 1
ATOM 1500 C CA . VAL A 1 188 ? 0.878 3.642 -25.622 1.00 96.56 188 VAL A CA 1
ATOM 1501 C C . VAL A 1 188 ? 0.036 2.367 -25.575 1.00 96.56 188 VAL A C 1
ATOM 1503 O O . VAL A 1 188 ? -1.062 2.392 -25.033 1.00 96.56 188 VAL A O 1
ATOM 1506 N N . ALA A 1 189 ? 0.561 1.244 -26.068 1.00 95.75 189 ALA A N 1
ATOM 1507 C CA . ALA A 1 189 ? -0.146 -0.036 -26.077 1.00 95.75 189 ALA A CA 1
ATOM 1508 C C . ALA A 1 189 ? -0.485 -0.580 -24.675 1.00 95.75 189 ALA A C 1
ATOM 1510 O O . ALA A 1 189 ? -1.333 -1.462 -24.558 1.00 95.75 189 ALA A O 1
ATOM 1511 N N . VAL A 1 190 ? 0.166 -0.078 -23.619 1.00 95.19 190 VAL A N 1
ATOM 1512 C CA . VAL A 1 190 ? -0.027 -0.530 -22.230 1.00 95.19 190 VAL A CA 1
ATOM 1513 C C . VAL A 1 190 ? -0.453 0.591 -21.279 1.00 95.19 190 VAL A C 1
ATOM 1515 O O . VAL A 1 190 ? -0.319 0.434 -20.067 1.00 95.19 190 VAL A O 1
ATOM 1518 N N . SER A 1 191 ? -0.963 1.719 -21.790 1.00 91.12 191 SER A N 1
ATOM 1519 C CA . SER A 1 191 ? -1.295 2.890 -20.958 1.00 91.12 191 SER A CA 1
ATOM 1520 C C . SER A 1 191 ? -2.368 2.620 -19.902 1.00 91.12 191 SER A C 1
ATOM 1522 O O . SER A 1 191 ? -2.332 3.228 -18.835 1.00 91.12 191 SER A O 1
ATOM 1524 N N . ASP A 1 192 ? -3.286 1.698 -20.193 1.00 91.38 192 ASP A N 1
ATOM 1525 C CA . ASP A 1 192 ? -4.436 1.380 -19.336 1.00 91.38 192 ASP A CA 1
ATOM 1526 C C . ASP A 1 192 ? -4.218 0.089 -18.525 1.00 91.38 192 ASP A C 1
ATOM 1528 O O . ASP A 1 192 ? -5.108 -0.398 -17.827 1.00 91.38 192 ASP A O 1
ATOM 1532 N N . GLU A 1 193 ? -3.022 -0.493 -18.622 1.00 93.94 193 GLU A N 1
ATOM 1533 C CA . GLU A 1 193 ? -2.661 -1.733 -17.946 1.00 93.94 193 GLU A CA 1
ATOM 1534 C C . GLU A 1 193 ? -2.125 -1.471 -16.534 1.00 93.94 193 GLU A C 1
ATOM 1536 O O . GLU A 1 193 ? -1.620 -0.398 -16.206 1.00 93.94 193 GLU A O 1
ATOM 1541 N N . ALA A 1 194 ? -2.176 -2.490 -15.675 1.00 92.00 194 ALA A N 1
ATOM 1542 C CA . ALA A 1 194 ? -1.571 -2.396 -14.348 1.00 92.00 194 ALA A CA 1
ATOM 1543 C C . ALA A 1 194 ? -0.048 -2.163 -14.438 1.00 92.00 194 ALA A C 1
ATOM 1545 O O . ALA A 1 194 ? 0.618 -2.802 -15.255 1.00 92.00 194 ALA A O 1
ATOM 1546 N N . ASP A 1 195 ? 0.509 -1.361 -13.518 1.00 94.12 195 ASP A N 1
ATOM 1547 C CA . ASP A 1 195 ? 1.934 -0.975 -13.467 1.00 94.12 195 ASP A CA 1
ATOM 1548 C C . ASP A 1 195 ? 2.905 -2.124 -13.751 1.00 94.12 195 ASP A C 1
ATOM 1550 O O . ASP A 1 195 ? 3.872 -1.969 -14.485 1.00 94.12 195 ASP A O 1
ATOM 1554 N N . GLU A 1 196 ? 2.659 -3.301 -13.175 1.00 94.50 196 GLU A N 1
ATOM 1555 C CA . GLU A 1 196 ? 3.523 -4.466 -13.354 1.00 94.50 196 GLU A CA 1
ATOM 1556 C C . GLU A 1 196 ? 3.563 -4.956 -14.808 1.00 94.50 196 GLU A C 1
ATOM 1558 O O . GLU A 1 196 ? 4.637 -5.268 -15.318 1.00 94.50 196 GLU A O 1
ATOM 1563 N N . LYS A 1 197 ? 2.414 -4.992 -15.491 1.00 95.44 197 LYS A N 1
ATOM 1564 C CA . LYS A 1 197 ? 2.326 -5.402 -16.897 1.00 95.44 197 LYS A CA 1
ATOM 1565 C C . LYS A 1 197 ? 2.907 -4.326 -17.810 1.00 95.44 197 LYS A C 1
ATOM 1567 O O . LYS A 1 197 ? 3.692 -4.663 -18.694 1.00 95.44 197 LYS A O 1
ATOM 1572 N N . ALA A 1 198 ? 2.604 -3.053 -17.545 1.00 96.75 198 ALA A N 1
ATOM 1573 C CA . ALA A 1 198 ? 3.194 -1.930 -18.268 1.00 96.75 198 ALA A CA 1
ATOM 1574 C C . ALA A 1 198 ? 4.727 -1.917 -18.136 1.00 96.75 198 ALA A C 1
ATOM 1576 O O . ALA A 1 198 ? 5.446 -1.836 -19.132 1.00 96.75 198 ALA A O 1
ATOM 1577 N N . PHE A 1 199 ? 5.242 -2.098 -16.915 1.00 97.81 199 PHE A N 1
ATOM 1578 C CA . PHE A 1 199 ? 6.676 -2.178 -16.653 1.00 97.81 199 PHE A CA 1
ATOM 1579 C C . PHE A 1 199 ? 7.319 -3.378 -17.348 1.00 97.81 199 PHE A C 1
ATOM 1581 O O . PHE A 1 199 ? 8.361 -3.221 -17.983 1.00 97.81 199 PHE A O 1
ATOM 1588 N N . ARG A 1 200 ? 6.695 -4.562 -17.285 1.00 97.88 200 ARG A N 1
ATOM 1589 C CA . ARG A 1 200 ? 7.212 -5.757 -17.963 1.00 97.88 200 ARG A CA 1
ATOM 1590 C C . ARG A 1 200 ? 7.339 -5.526 -19.459 1.00 97.88 200 ARG A C 1
ATOM 1592 O O . ARG A 1 200 ? 8.404 -5.758 -20.020 1.00 97.88 200 ARG A O 1
ATOM 1599 N N . HIS A 1 201 ? 6.273 -5.032 -20.082 1.00 97.81 201 HIS A N 1
ATOM 1600 C CA . HIS A 1 201 ? 6.239 -4.784 -21.516 1.00 97.81 201 HIS A CA 1
ATOM 1601 C C . HIS A 1 201 ? 7.286 -3.748 -21.939 1.00 97.81 201 HIS A C 1
ATOM 1603 O O . HIS A 1 201 ? 7.975 -3.921 -22.945 1.00 97.81 201 HIS A O 1
ATOM 1609 N N . PHE A 1 202 ? 7.470 -2.703 -21.130 1.00 98.25 202 PHE A N 1
ATOM 1610 C CA . PHE A 1 202 ? 8.515 -1.710 -21.344 1.00 98.25 202 PHE A CA 1
ATOM 1611 C C . PHE A 1 202 ? 9.921 -2.330 -21.286 1.00 98.25 202 PHE A C 1
ATOM 1613 O O . PHE A 1 202 ? 10.726 -2.116 -22.192 1.00 98.25 202 PHE A O 1
ATOM 1620 N N . VAL A 1 203 ? 10.209 -3.167 -20.284 1.00 98.38 203 VAL A N 1
ATOM 1621 C CA . VAL A 1 203 ? 11.495 -3.880 -20.162 1.00 98.38 203 VAL A CA 1
ATOM 1622 C C . VAL A 1 203 ? 11.717 -4.861 -21.321 1.00 98.38 203 VAL A C 1
ATOM 1624 O O . VAL A 1 203 ? 12.815 -4.917 -21.875 1.00 98.38 203 VAL A O 1
ATOM 1627 N N . GLU A 1 204 ? 10.690 -5.615 -21.720 1.00 98.44 204 GLU A N 1
ATOM 1628 C CA . GLU A 1 204 ? 10.736 -6.530 -22.873 1.00 98.44 204 GLU A CA 1
ATOM 1629 C C . GLU A 1 204 ? 10.972 -5.789 -24.193 1.00 98.44 204 GLU A C 1
ATOM 1631 O O . GLU A 1 204 ? 11.664 -6.294 -25.075 1.00 98.44 204 GLU A O 1
ATOM 1636 N N . THR A 1 205 ? 10.430 -4.580 -24.327 1.00 98.12 205 THR A N 1
ATOM 1637 C CA . THR A 1 205 ? 10.666 -3.728 -25.495 1.00 98.12 205 THR A CA 1
ATOM 1638 C C . THR A 1 205 ? 12.119 -3.271 -25.529 1.00 98.12 205 THR A C 1
ATOM 1640 O O . THR A 1 205 ? 12.817 -3.479 -26.522 1.00 98.12 205 THR A O 1
ATOM 1643 N N . LEU A 1 206 ? 12.617 -2.716 -24.421 1.00 97.69 206 LEU A N 1
ATOM 1644 C CA . LEU A 1 206 ? 13.994 -2.235 -24.320 1.00 97.69 206 LEU A CA 1
ATOM 1645 C C . LEU A 1 206 ? 15.032 -3.348 -24.502 1.00 97.69 206 LEU A C 1
ATOM 1647 O O . LEU A 1 206 ? 16.087 -3.092 -25.079 1.00 97.69 206 LEU A O 1
ATOM 1651 N N . SER A 1 207 ? 14.748 -4.580 -24.067 1.00 97.69 207 SER A N 1
ATOM 1652 C CA . SER A 1 207 ? 15.672 -5.712 -24.229 1.00 97.69 207 SER A CA 1
ATOM 1653 C C . SER A 1 207 ? 15.893 -6.120 -25.690 1.00 97.69 207 SER A C 1
ATOM 1655 O O . SER A 1 207 ? 16.912 -6.737 -26.000 1.00 97.69 207 SER A O 1
ATOM 1657 N N . ARG A 1 208 ? 14.985 -5.738 -26.597 1.00 96.19 208 ARG A N 1
ATOM 1658 C CA . ARG A 1 208 ? 15.036 -6.080 -28.029 1.00 96.19 208 ARG A CA 1
ATOM 1659 C C . ARG A 1 208 ? 15.606 -4.963 -28.906 1.00 96.19 208 ARG A C 1
AT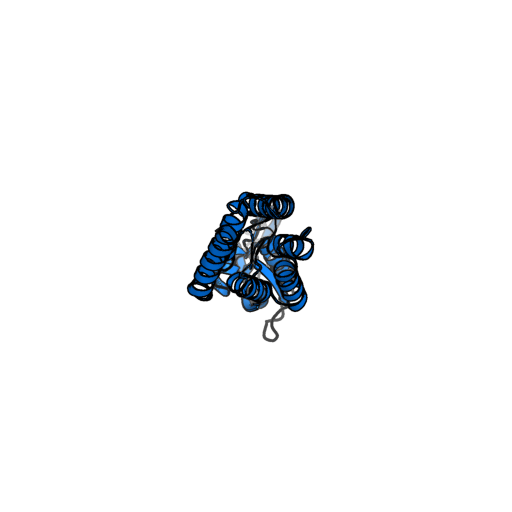OM 1661 O O . ARG A 1 208 ? 15.972 -5.217 -30.053 1.00 96.19 208 ARG A O 1
ATOM 1668 N N . ILE A 1 209 ? 15.712 -3.738 -28.391 1.00 94.19 209 ILE A N 1
ATOM 1669 C CA . ILE A 1 209 ? 16.153 -2.581 -29.178 1.00 94.19 209 ILE A CA 1
ATOM 1670 C C . ILE A 1 209 ? 17.631 -2.677 -29.524 1.00 94.19 209 ILE A C 1
ATOM 1672 O O . ILE A 1 209 ? 18.493 -2.665 -28.645 1.00 94.19 209 ILE A O 1
ATOM 1676 N N . THR A 1 210 ? 17.924 -2.718 -30.822 1.00 90.94 210 THR A N 1
ATOM 1677 C CA . THR A 1 210 ? 19.283 -2.830 -31.356 1.00 90.94 210 THR A CA 1
ATOM 1678 C C . THR A 1 210 ? 19.500 -1.756 -32.420 1.00 90.94 210 THR A C 1
ATOM 1680 O O . THR A 1 210 ? 19.139 -1.986 -33.573 1.00 90.94 210 THR A O 1
ATOM 1683 N N . PRO A 1 211 ? 20.068 -0.589 -32.061 1.00 85.88 211 PRO A N 1
ATOM 1684 C CA . PRO A 1 211 ? 20.302 0.476 -33.027 1.00 85.88 211 PRO A CA 1
ATOM 1685 C C . PRO A 1 211 ? 21.324 0.051 -34.083 1.00 85.88 211 PRO A C 1
ATOM 1687 O O . PRO A 1 211 ? 22.316 -0.632 -33.800 1.00 85.88 211 PRO A O 1
ATOM 1690 N N . SER A 1 212 ? 21.096 0.487 -35.319 1.00 79.00 212 SER A N 1
ATOM 1691 C CA . SER A 1 212 ? 21.942 0.122 -36.463 1.00 79.00 212 SER A CA 1
ATOM 1692 C C . SER A 1 212 ? 23.270 0.895 -36.529 1.00 79.00 212 SER A C 1
ATOM 1694 O O . SER A 1 212 ? 24.254 0.365 -37.060 1.00 79.00 212 SER A O 1
ATOM 1696 N N . ARG A 1 213 ? 23.341 2.105 -35.952 1.00 74.44 213 ARG A N 1
ATOM 1697 C CA . ARG A 1 213 ? 24.489 3.027 -36.057 1.00 74.44 213 ARG A CA 1
ATOM 1698 C C . ARG A 1 213 ? 25.056 3.430 -34.695 1.00 74.44 213 ARG A C 1
ATOM 1700 O O . ARG A 1 213 ? 25.942 2.730 -34.203 1.00 74.44 213 ARG A O 1
ATOM 1707 N N . ASP A 1 214 ? 24.529 4.496 -34.102 1.00 75.88 214 ASP A N 1
ATOM 1708 C CA . ASP A 1 214 ? 25.094 5.152 -32.921 1.00 75.88 214 ASP A CA 1
ATOM 1709 C C . ASP A 1 214 ? 24.544 4.600 -31.603 1.00 75.88 214 ASP A C 1
ATOM 1711 O O . ASP A 1 214 ? 23.523 3.909 -31.552 1.00 75.88 214 ASP A O 1
ATOM 1715 N N . ASN A 1 215 ? 25.251 4.893 -30.509 1.00 77.81 215 ASN A N 1
ATOM 1716 C CA . ASN A 1 215 ? 24.895 4.505 -29.139 1.00 77.81 215 ASN A CA 1
ATOM 1717 C C . ASN A 1 215 ? 24.806 2.979 -28.883 1.00 77.81 215 ASN A C 1
ATOM 1719 O O . ASN A 1 215 ? 24.143 2.517 -27.948 1.00 77.81 215 ASN A O 1
ATOM 1723 N N . LYS A 1 216 ? 25.454 2.149 -29.717 1.00 86.19 216 LYS A N 1
ATOM 1724 C CA . LYS A 1 216 ? 25.380 0.675 -29.626 1.00 86.19 216 LYS A CA 1
ATOM 1725 C C . LYS A 1 216 ? 25.777 0.129 -28.256 1.00 86.19 216 LYS A C 1
ATOM 1727 O O . LYS A 1 216 ? 25.134 -0.812 -27.785 1.00 86.19 216 LYS A O 1
ATOM 1732 N N . ALA A 1 217 ? 26.814 0.690 -27.635 1.00 88.31 217 ALA A N 1
ATOM 1733 C CA . ALA A 1 217 ? 27.323 0.237 -26.342 1.00 88.31 217 ALA A CA 1
ATOM 1734 C C . ALA A 1 217 ? 26.362 0.599 -25.198 1.00 88.31 217 ALA A C 1
ATOM 1736 O O . ALA A 1 217 ? 26.076 -0.217 -24.322 1.00 88.31 217 ALA A O 1
ATOM 1737 N N . GLU A 1 218 ? 25.801 1.802 -25.242 1.00 90.44 218 GLU A N 1
ATOM 1738 C CA . GLU A 1 218 ? 24.828 2.331 -24.295 1.00 90.44 218 GLU A CA 1
ATOM 1739 C C . GLU A 1 218 ? 23.549 1.493 -24.314 1.00 90.44 218 GLU A C 1
ATOM 1741 O O . GLU A 1 218 ? 23.109 1.005 -23.265 1.00 90.44 218 GLU A O 1
ATOM 1746 N N . TRP A 1 219 ? 23.014 1.246 -25.515 1.00 91.88 219 TRP A N 1
ATOM 1747 C CA . TRP A 1 219 ? 21.866 0.369 -25.730 1.00 91.88 219 TRP A CA 1
ATOM 1748 C C . TRP A 1 219 ? 22.173 -1.085 -25.363 1.00 91.88 219 TRP A C 1
ATOM 1750 O O . TRP A 1 219 ? 21.315 -1.753 -24.792 1.00 91.88 219 TRP A O 1
ATOM 1760 N N . ALA A 1 220 ? 23.391 -1.583 -25.609 1.00 93.50 220 ALA A N 1
ATOM 1761 C CA . ALA A 1 220 ? 23.801 -2.912 -25.149 1.00 93.50 220 ALA A CA 1
ATOM 1762 C C . ALA A 1 220 ? 23.765 -3.025 -23.620 1.00 93.50 220 ALA A C 1
ATOM 1764 O O . ALA A 1 220 ? 23.253 -4.011 -23.093 1.00 93.50 220 ALA A O 1
ATOM 1765 N N . GLY A 1 221 ? 24.234 -2.002 -22.901 1.00 96.12 221 GLY A N 1
ATOM 1766 C CA . GLY A 1 221 ? 24.135 -1.954 -21.444 1.00 96.12 221 GLY A CA 1
ATOM 1767 C C . GLY A 1 221 ? 22.684 -1.995 -20.952 1.00 96.12 221 GLY A C 1
ATOM 1768 O O . GLY A 1 221 ? 22.370 -2.756 -20.040 1.00 96.12 221 GLY A O 1
ATOM 1769 N N . ILE A 1 222 ? 21.784 -1.242 -21.596 1.00 96.81 222 ILE A N 1
ATOM 1770 C CA . ILE A 1 222 ? 20.346 -1.255 -21.276 1.00 96.81 222 ILE A CA 1
ATOM 1771 C C . ILE A 1 222 ? 19.731 -2.630 -21.546 1.00 96.81 222 ILE A C 1
ATOM 1773 O O . ILE A 1 222 ? 19.046 -3.163 -20.672 1.00 96.81 222 ILE A O 1
ATOM 1777 N N . ARG A 1 223 ? 20.004 -3.234 -22.710 1.00 97.38 223 ARG A N 1
ATOM 1778 C CA . ARG A 1 223 ? 19.514 -4.578 -23.054 1.00 97.38 223 ARG A CA 1
ATOM 1779 C C . ARG A 1 223 ? 19.952 -5.621 -22.034 1.00 97.38 223 ARG A C 1
ATOM 1781 O O . ARG A 1 223 ? 19.131 -6.425 -21.593 1.00 97.38 223 ARG A O 1
ATOM 1788 N N . THR A 1 224 ? 21.221 -5.587 -21.629 1.00 98.12 224 THR A N 1
ATOM 1789 C CA . THR A 1 224 ? 21.766 -6.492 -20.610 1.00 98.12 224 THR A CA 1
ATOM 1790 C C . THR A 1 224 ? 21.031 -6.326 -19.284 1.00 98.12 224 THR A C 1
ATOM 1792 O O . THR A 1 224 ? 20.557 -7.314 -18.726 1.00 98.12 224 THR A O 1
ATOM 1795 N N . THR A 1 225 ? 20.850 -5.091 -18.802 1.00 98.56 225 THR A N 1
ATOM 1796 C CA . THR A 1 225 ? 20.088 -4.837 -17.570 1.00 98.56 225 THR A CA 1
ATOM 1797 C C . THR A 1 225 ? 18.636 -5.304 -17.686 1.00 98.56 225 THR A C 1
ATOM 1799 O O . THR A 1 225 ? 18.129 -5.934 -16.763 1.00 98.56 225 THR A O 1
ATOM 1802 N N . CYS A 1 226 ? 17.972 -5.059 -18.818 1.00 98.56 226 CYS A N 1
ATOM 1803 C CA . CYS A 1 226 ? 16.599 -5.513 -19.044 1.00 98.56 226 CYS A CA 1
ATOM 1804 C C . CYS A 1 226 ? 16.501 -7.044 -19.051 1.00 98.56 226 CYS A C 1
ATOM 1806 O O . CYS A 1 226 ? 15.595 -7.603 -18.446 1.00 98.56 226 CYS A O 1
ATOM 1808 N N . THR A 1 227 ? 17.465 -7.733 -19.662 1.00 98.38 227 THR A N 1
ATOM 1809 C CA . THR A 1 227 ? 17.529 -9.203 -19.666 1.00 98.38 227 THR A CA 1
ATOM 1810 C C . THR A 1 227 ? 17.695 -9.755 -18.249 1.00 98.38 227 THR A C 1
ATOM 1812 O O . THR A 1 227 ? 16.991 -10.687 -17.870 1.00 98.38 227 THR A O 1
ATOM 1815 N N . GLN A 1 228 ? 18.561 -9.142 -17.435 1.00 98.44 228 GLN A N 1
ATOM 1816 C CA . GLN A 1 228 ? 18.712 -9.502 -16.020 1.00 98.44 228 GLN A CA 1
ATOM 1817 C C . GLN A 1 228 ? 17.416 -9.272 -15.231 1.00 98.44 228 GLN A C 1
ATOM 1819 O O . GLN A 1 228 ? 17.021 -10.121 -14.441 1.00 98.44 228 GLN A O 1
ATOM 1824 N N . ILE A 1 229 ? 16.731 -8.147 -15.465 1.00 98.50 229 ILE A N 1
ATOM 1825 C CA . ILE A 1 229 ? 15.440 -7.852 -14.828 1.00 98.50 229 ILE A CA 1
ATOM 1826 C C . ILE A 1 229 ? 14.390 -8.909 -15.187 1.00 98.50 229 ILE A C 1
ATOM 1828 O O . ILE A 1 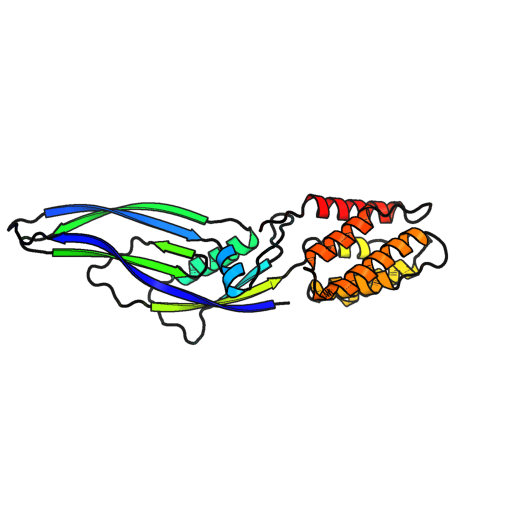229 ? 13.647 -9.342 -14.310 1.00 98.50 229 ILE A O 1
ATOM 1832 N N . LEU A 1 230 ? 14.321 -9.329 -16.453 1.00 98.38 230 LEU A N 1
ATOM 1833 C CA . LEU A 1 230 ? 13.376 -10.358 -16.896 1.00 98.38 230 LEU A CA 1
ATOM 1834 C C . LEU A 1 230 ? 13.697 -11.728 -16.290 1.00 98.38 230 LEU A C 1
ATOM 1836 O O . LEU A 1 230 ? 12.776 -12.447 -15.914 1.00 98.38 230 LEU A O 1
ATOM 1840 N N . ALA A 1 231 ? 14.979 -12.068 -16.138 1.00 98.12 231 ALA A N 1
ATOM 1841 C CA . ALA A 1 231 ? 15.404 -13.302 -15.475 1.00 98.12 231 ALA A CA 1
ATOM 1842 C C . ALA A 1 231 ? 15.054 -13.324 -13.974 1.00 98.12 231 ALA A C 1
ATOM 1844 O O . ALA A 1 231 ? 14.754 -14.376 -13.417 1.00 98.12 231 ALA A O 1
ATOM 1845 N N . GLU A 1 232 ? 15.062 -12.161 -13.323 1.00 98.06 232 GLU A N 1
ATOM 1846 C CA . GLU A 1 232 ? 14.733 -11.981 -11.903 1.00 98.06 232 GLU A CA 1
ATOM 1847 C C . GLU A 1 232 ? 13.251 -11.633 -11.669 1.00 98.06 232 GLU A C 1
ATOM 1849 O O . GLU A 1 232 ? 12.863 -11.333 -10.535 1.00 98.06 232 GLU A O 1
ATOM 1854 N N . TRP A 1 233 ? 12.422 -11.638 -12.725 1.00 97.44 233 TRP A N 1
ATOM 1855 C CA . TRP A 1 233 ? 11.085 -11.050 -12.682 1.00 97.44 233 TRP A CA 1
ATOM 1856 C C . TRP A 1 233 ? 10.252 -11.650 -11.554 1.00 97.44 233 TRP A C 1
ATOM 1858 O O . TRP A 1 233 ? 9.797 -10.916 -10.680 1.00 97.44 233 TRP A O 1
ATOM 1868 N N . ASP A 1 234 ? 10.070 -12.967 -11.525 1.00 95.38 234 ASP A N 1
ATOM 1869 C CA . ASP A 1 234 ? 9.139 -13.618 -10.595 1.00 95.38 234 ASP A CA 1
ATOM 1870 C C . ASP A 1 234 ? 9.665 -13.732 -9.155 1.00 95.38 234 ASP A C 1
ATOM 1872 O O . ASP A 1 234 ? 8.873 -13.852 -8.222 1.00 95.38 234 ASP A O 1
ATOM 1876 N N . SER A 1 235 ? 10.982 -13.640 -8.952 1.00 94.06 235 SER A N 1
ATOM 1877 C CA . SER A 1 235 ? 11.622 -13.798 -7.639 1.00 94.06 235 SER A CA 1
ATOM 1878 C C . SER A 1 235 ? 11.880 -12.480 -6.906 1.00 94.06 235 SER A C 1
ATOM 1880 O O . SER A 1 235 ? 12.103 -12.488 -5.695 1.00 94.06 235 SER A O 1
ATOM 1882 N N . THR A 1 236 ? 11.839 -11.344 -7.609 1.00 92.62 236 THR A N 1
ATOM 1883 C CA . THR A 1 236 ? 12.253 -10.045 -7.063 1.00 92.62 236 THR A CA 1
ATOM 1884 C C . THR A 1 236 ? 11.103 -9.041 -7.011 1.00 92.62 236 THR A C 1
ATOM 1886 O O . THR A 1 236 ? 10.272 -8.934 -7.915 1.00 92.62 236 THR A O 1
ATOM 1889 N N . GLN A 1 237 ? 11.056 -8.243 -5.939 1.00 90.81 237 GLN A N 1
ATOM 1890 C CA . GLN A 1 237 ? 10.078 -7.167 -5.795 1.00 90.81 237 GLN A CA 1
ATOM 1891 C C . GLN A 1 237 ? 10.217 -6.156 -6.943 1.00 90.81 237 GLN A C 1
ATOM 1893 O O . GLN A 1 237 ? 11.294 -5.608 -7.181 1.00 90.81 237 GLN A O 1
ATOM 1898 N N . LYS A 1 238 ? 9.109 -5.854 -7.630 1.00 93.94 238 LYS A N 1
ATOM 1899 C CA . LYS A 1 238 ? 9.130 -5.053 -8.867 1.00 93.94 238 LYS A CA 1
ATOM 1900 C C . LYS A 1 238 ? 9.726 -3.656 -8.693 1.00 93.94 238 LYS A C 1
ATOM 1902 O O . LYS A 1 238 ? 10.388 -3.171 -9.601 1.00 93.94 238 LYS A O 1
ATOM 1907 N N . GLN A 1 239 ? 9.567 -3.034 -7.523 1.00 94.50 239 GLN A N 1
ATOM 1908 C CA . GLN A 1 239 ? 10.193 -1.739 -7.247 1.00 94.50 239 GLN A CA 1
ATOM 1909 C C . GLN A 1 239 ? 11.731 -1.817 -7.233 1.00 94.50 239 GLN A C 1
ATOM 1911 O O . GLN A 1 239 ? 12.383 -0.868 -7.658 1.00 94.50 239 GLN A O 1
ATOM 1916 N N . LEU A 1 240 ? 12.325 -2.929 -6.781 1.00 94.56 240 LEU A N 1
ATOM 1917 C CA . LEU A 1 240 ? 13.781 -3.122 -6.805 1.00 94.56 240 LEU A CA 1
ATOM 1918 C C . LEU A 1 240 ? 14.289 -3.324 -8.235 1.00 94.56 240 LEU A C 1
ATOM 1920 O O . LEU A 1 240 ? 15.284 -2.718 -8.626 1.00 94.56 240 LEU A O 1
ATOM 1924 N N . LEU A 1 241 ? 13.561 -4.103 -9.039 1.00 97.06 241 LEU A N 1
ATOM 1925 C CA . LEU A 1 241 ? 13.835 -4.243 -10.471 1.00 97.06 241 LEU A CA 1
ATOM 1926 C C . LEU A 1 241 ? 13.726 -2.895 -11.197 1.00 97.06 241 LEU A C 1
ATOM 1928 O O . LEU A 1 241 ? 14.560 -2.563 -12.037 1.00 97.06 241 LEU A O 1
ATOM 1932 N N . PHE A 1 242 ? 12.736 -2.082 -10.828 1.00 97.69 242 PHE A N 1
ATOM 1933 C CA . PHE A 1 242 ? 12.586 -0.734 -11.355 1.00 97.69 242 PHE A CA 1
ATOM 1934 C C . PHE A 1 242 ? 13.746 0.180 -10.945 1.00 97.69 242 PHE A C 1
ATOM 1936 O O . PHE A 1 242 ? 14.319 0.843 -11.805 1.00 97.69 242 PHE A O 1
ATOM 1943 N N . LYS A 1 243 ? 14.179 0.150 -9.674 1.00 96.62 243 LYS A N 1
ATOM 1944 C CA . LYS A 1 243 ? 15.395 0.852 -9.224 1.00 96.62 243 LYS A CA 1
ATOM 1945 C C . LYS A 1 243 ? 16.620 0.447 -10.050 1.00 96.62 243 LYS A C 1
ATOM 1947 O O . LYS A 1 243 ? 17.332 1.325 -10.521 1.00 96.62 243 LYS A O 1
ATOM 1952 N N . LYS A 1 244 ? 16.823 -0.855 -10.291 1.00 97.81 244 LYS A N 1
ATOM 1953 C CA . LYS A 1 244 ? 17.916 -1.382 -11.132 1.00 97.81 244 LYS A CA 1
ATOM 1954 C C . LYS A 1 244 ? 17.884 -0.789 -12.546 1.00 97.81 244 LYS A C 1
ATOM 1956 O O . LYS A 1 244 ? 18.928 -0.393 -13.063 1.00 97.81 244 LYS A O 1
ATOM 1961 N N . LEU A 1 245 ? 16.698 -0.665 -13.150 1.00 98.50 245 LEU A N 1
ATOM 1962 C CA . LEU A 1 245 ? 16.546 -0.018 -14.455 1.00 98.50 245 LEU A CA 1
ATOM 1963 C C . LEU A 1 245 ? 16.851 1.487 -14.403 1.00 98.50 245 LEU A C 1
ATOM 1965 O O . LEU A 1 245 ? 17.594 1.983 -15.247 1.00 98.50 245 LEU A O 1
ATOM 1969 N N . LEU A 1 246 ? 16.320 2.207 -13.411 1.00 98.25 246 LEU A N 1
ATOM 1970 C CA . LEU A 1 246 ? 16.568 3.642 -13.250 1.00 98.25 246 LEU A CA 1
ATOM 1971 C C . LEU A 1 246 ? 18.057 3.946 -13.057 1.00 98.25 246 LEU A C 1
ATOM 1973 O O . LEU A 1 246 ? 18.564 4.872 -13.681 1.00 98.25 246 LEU A O 1
ATOM 1977 N N . THR A 1 247 ? 18.776 3.144 -12.266 1.00 98.00 247 THR A N 1
ATOM 1978 C CA . THR A 1 247 ? 20.232 3.281 -12.098 1.00 98.00 247 THR A CA 1
ATOM 1979 C C . THR A 1 247 ? 20.960 3.088 -13.426 1.00 98.00 247 THR A C 1
ATOM 1981 O O . THR A 1 247 ? 21.904 3.815 -13.735 1.00 98.00 247 THR A O 1
ATOM 1984 N N . ARG A 1 248 ? 20.503 2.150 -14.269 1.00 98.00 248 ARG A N 1
ATOM 1985 C CA . ARG A 1 248 ? 21.069 1.982 -15.612 1.00 98.00 248 ARG A CA 1
ATOM 1986 C C . ARG A 1 248 ? 20.809 3.201 -16.495 1.00 98.00 248 ARG A C 1
ATOM 1988 O O . ARG A 1 248 ? 21.715 3.611 -17.220 1.00 98.00 248 ARG A O 1
ATOM 1995 N N . PHE A 1 249 ? 19.613 3.780 -16.446 1.00 97.94 249 PHE A N 1
ATOM 1996 C CA . PHE A 1 249 ? 19.305 5.003 -17.187 1.00 97.94 249 PHE A CA 1
ATOM 1997 C C . PHE A 1 249 ? 20.134 6.190 -16.709 1.00 97.94 249 PHE A C 1
ATOM 1999 O O . PHE A 1 249 ? 20.732 6.865 -17.539 1.00 97.94 249 PHE A O 1
ATOM 2006 N N . GLU A 1 250 ? 20.230 6.398 -15.398 1.00 97.38 250 GLU A N 1
ATOM 2007 C CA . GLU A 1 250 ? 21.040 7.443 -14.770 1.00 97.38 250 GLU A CA 1
ATOM 2008 C C . GLU A 1 250 ? 22.517 7.366 -15.186 1.00 97.38 250 GLU A C 1
ATOM 2010 O O . GLU A 1 250 ? 23.124 8.386 -15.502 1.00 97.38 250 GLU A O 1
ATOM 2015 N N . ALA A 1 251 ? 23.083 6.160 -15.266 1.00 96.25 251 ALA A N 1
ATOM 2016 C CA . ALA A 1 251 ? 24.473 5.953 -15.671 1.00 96.25 251 ALA A CA 1
ATOM 2017 C C . ALA A 1 251 ? 24.703 6.009 -17.195 1.00 96.25 251 ALA A C 1
ATOM 2019 O O . ALA A 1 251 ? 25.847 5.962 -17.649 1.00 96.25 251 ALA A O 1
ATOM 2020 N N . THR A 1 252 ? 23.648 6.064 -18.013 1.00 95.00 252 THR A N 1
ATOM 2021 C CA . THR A 1 252 ? 23.786 6.020 -19.474 1.00 95.00 252 THR A CA 1
ATOM 2022 C C . THR A 1 252 ? 24.137 7.401 -20.024 1.00 95.00 252 THR A C 1
ATOM 2024 O O . THR A 1 252 ? 23.313 8.316 -20.010 1.00 95.00 252 THR A O 1
ATOM 2027 N N . VAL A 1 253 ? 25.359 7.547 -20.544 1.00 91.75 253 VAL A N 1
ATOM 2028 C CA . VAL A 1 253 ? 25.868 8.774 -21.173 1.00 91.75 253 VAL A CA 1
ATOM 2029 C C . VAL A 1 253 ? 26.216 8.474 -22.634 1.00 91.75 253 VAL A C 1
ATOM 2031 O O . VAL A 1 253 ? 27.189 7.763 -22.860 1.00 91.75 253 VAL A O 1
ATOM 2034 N N . PRO A 1 254 ? 25.442 8.976 -23.613 1.00 86.06 254 PRO A N 1
ATOM 2035 C CA . PRO A 1 254 ? 25.718 8.726 -25.025 1.00 86.06 254 PRO A CA 1
ATOM 2036 C C . PRO A 1 254 ? 26.924 9.532 -25.534 1.00 86.06 254 PRO A C 1
ATOM 2038 O O . PRO A 1 254 ? 27.147 10.672 -25.107 1.00 86.06 254 PRO A O 1
ATOM 2041 N N . GLY A 1 255 ? 27.674 8.956 -26.477 1.00 79.69 255 GLY A N 1
ATOM 2042 C CA . GLY A 1 255 ? 28.899 9.544 -27.038 1.00 79.69 255 GLY A CA 1
ATOM 2043 C C . GLY A 1 255 ? 28.698 10.820 -27.873 1.00 79.69 255 GLY A C 1
ATOM 2044 O O . GLY A 1 255 ? 29.279 11.865 -27.558 1.00 79.69 255 GLY A O 1
ATOM 2045 N N . SER A 1 256 ? 27.878 10.769 -28.924 1.00 77.31 256 SER A N 1
ATOM 2046 C CA . SER A 1 256 ? 27.615 11.891 -29.850 1.00 77.31 256 SER A CA 1
ATOM 2047 C C . SER A 1 256 ? 26.142 12.289 -29.856 1.00 77.31 256 SER A C 1
ATOM 2049 O O . SER A 1 256 ? 25.830 13.441 -29.547 1.00 77.31 256 SER A O 1
ATOM 2051 N N . ASP A 1 257 ? 25.254 11.327 -30.099 1.00 80.25 257 ASP A N 1
ATOM 2052 C CA . ASP A 1 257 ? 23.853 11.579 -30.448 1.00 80.25 257 ASP A CA 1
ATOM 2053 C C . ASP A 1 257 ? 22.888 11.301 -29.296 1.00 80.25 257 ASP A C 1
ATOM 2055 O O . ASP A 1 257 ? 23.172 10.542 -28.371 1.00 80.25 257 ASP A O 1
ATOM 2059 N N . ASN A 1 258 ? 21.709 11.920 -29.350 1.00 83.25 258 ASN A N 1
ATOM 2060 C CA . ASN A 1 258 ? 20.666 11.837 -28.323 1.00 83.25 258 ASN A CA 1
ATOM 2061 C C . ASN A 1 258 ? 21.093 12.307 -26.912 1.00 83.25 258 ASN A C 1
ATOM 2063 O O . ASN A 1 258 ? 20.540 11.868 -25.896 1.00 83.25 258 ASN A O 1
ATOM 2067 N N . LYS A 1 259 ? 22.102 13.184 -26.813 1.00 90.56 259 LYS A N 1
ATOM 2068 C CA . LYS A 1 259 ? 22.625 13.683 -25.528 1.00 90.56 259 LYS A CA 1
ATOM 2069 C C . LYS A 1 259 ? 21.567 14.374 -24.678 1.00 90.56 259 LYS A C 1
ATOM 2071 O O . LYS A 1 259 ? 21.536 14.143 -23.469 1.00 90.56 259 LYS A O 1
ATOM 2076 N N . ALA A 1 260 ? 20.729 15.210 -25.288 1.00 91.38 260 ALA A N 1
ATOM 2077 C CA . ALA A 1 260 ? 19.712 15.984 -24.579 1.00 91.38 260 ALA A CA 1
ATOM 2078 C C . ALA A 1 260 ? 18.582 15.081 -24.059 1.00 91.38 260 ALA A C 1
ATOM 2080 O O . ALA A 1 260 ? 18.128 15.209 -22.924 1.00 91.38 260 ALA A O 1
ATOM 2081 N N . GLU A 1 261 ? 18.183 14.112 -24.872 1.00 93.31 261 GLU A N 1
ATOM 2082 C CA . GLU A 1 261 ? 17.163 13.110 -24.606 1.00 93.31 261 GLU A CA 1
ATOM 2083 C C . GLU A 1 261 ? 17.579 12.228 -23.429 1.00 93.31 261 GLU A C 1
ATOM 2085 O O . GLU A 1 261 ? 16.850 12.110 -22.440 1.00 93.31 261 GLU A O 1
ATOM 2090 N N . TRP A 1 262 ? 18.799 11.685 -23.486 1.00 93.81 262 TRP A N 1
ATOM 2091 C CA . TRP A 1 262 ? 19.361 10.911 -22.386 1.00 93.81 262 TRP A CA 1
ATOM 2092 C C . TRP A 1 262 ? 19.603 11.765 -21.142 1.00 93.81 262 TRP A C 1
ATOM 2094 O O . TRP A 1 262 ? 19.363 11.284 -20.040 1.00 93.81 262 TRP A O 1
ATOM 2104 N N . ALA A 1 263 ? 20.008 13.033 -21.274 1.00 95.12 263 ALA A N 1
ATOM 2105 C CA . ALA A 1 263 ? 20.131 13.936 -20.127 1.00 95.12 263 ALA A CA 1
ATOM 2106 C C . ALA A 1 263 ? 18.796 14.124 -19.393 1.00 95.12 263 ALA A C 1
ATOM 2108 O O . ALA A 1 263 ? 18.759 14.028 -18.166 1.00 95.12 263 ALA A O 1
ATOM 2109 N N . ALA A 1 264 ? 17.696 14.308 -20.126 1.00 96.19 264 ALA A N 1
ATOM 2110 C CA . ALA A 1 264 ? 16.368 14.430 -19.535 1.00 96.19 264 ALA A CA 1
ATOM 2111 C C . ALA A 1 264 ? 15.913 13.129 -18.843 1.00 96.19 264 ALA A C 1
ATOM 2113 O O . ALA A 1 264 ? 15.356 13.169 -17.746 1.00 96.19 264 ALA A O 1
ATOM 2114 N N . ILE A 1 265 ? 16.183 11.964 -19.443 1.00 97.25 265 ILE A N 1
ATOM 2115 C CA . ILE A 1 265 ? 15.884 10.653 -18.840 1.00 97.25 265 ILE A CA 1
ATOM 2116 C C . ILE A 1 265 ? 16.704 10.422 -17.566 1.00 97.25 265 ILE A C 1
ATOM 2118 O O . ILE A 1 265 ? 16.154 9.971 -16.556 1.00 97.25 265 ILE A O 1
ATOM 2122 N N . ARG A 1 266 ? 18.000 10.761 -17.590 1.00 97.19 266 ARG A N 1
ATOM 2123 C CA . ARG A 1 266 ? 18.879 10.705 -16.415 1.00 97.19 266 ARG A CA 1
ATOM 2124 C C . ARG A 1 266 ? 18.337 11.569 -15.288 1.00 97.19 266 ARG A C 1
ATOM 2126 O O . ARG A 1 266 ? 18.234 11.089 -14.168 1.00 97.19 266 ARG A O 1
ATOM 2133 N N . GLN A 1 267 ? 17.942 12.807 -15.584 1.00 97.44 267 GLN A N 1
ATOM 2134 C CA . GLN A 1 267 ? 17.413 13.730 -14.581 1.00 97.44 267 GLN A CA 1
ATOM 2135 C C . GLN A 1 267 ? 16.151 13.183 -13.899 1.00 97.44 267 GLN A C 1
ATOM 2137 O O . GLN A 1 267 ? 16.053 13.224 -12.672 1.00 97.44 267 GLN A O 1
ATOM 2142 N N . VAL A 1 268 ? 15.205 12.637 -14.672 1.00 97.56 268 VAL A N 1
ATOM 2143 C CA . VAL A 1 268 ? 13.987 12.020 -14.116 1.00 97.56 268 VAL A CA 1
ATOM 2144 C C . VAL A 1 268 ? 14.344 10.794 -13.276 1.00 97.56 268 VAL A C 1
ATOM 2146 O O . VAL A 1 268 ? 13.865 10.656 -12.153 1.00 97.56 268 VAL A O 1
ATOM 2149 N N . SER A 1 269 ? 15.248 9.947 -13.772 1.00 97.81 269 SER A N 1
ATOM 2150 C CA . SER A 1 269 ? 15.692 8.743 -13.063 1.00 97.81 269 SER A CA 1
ATOM 2151 C C . SER A 1 269 ? 16.381 9.080 -11.737 1.00 97.81 269 SER A C 1
ATOM 2153 O O . SER A 1 269 ? 16.026 8.509 -10.710 1.00 97.81 269 SER A O 1
ATOM 2155 N N . HIS A 1 270 ? 17.282 10.065 -11.735 1.00 96.88 270 HIS A N 1
ATOM 2156 C CA . HIS A 1 270 ? 17.949 10.590 -10.543 1.00 96.88 270 HIS A CA 1
ATOM 2157 C C . HIS A 1 270 ? 16.947 11.150 -9.523 1.00 96.88 270 HIS A C 1
ATOM 2159 O O . HIS A 1 270 ? 17.000 10.822 -8.338 1.00 96.88 270 HIS A O 1
ATOM 2165 N N . SER A 1 271 ? 15.984 11.960 -9.982 1.00 96.19 271 SER A N 1
ATOM 2166 C CA . SER A 1 271 ? 14.941 12.528 -9.118 1.00 96.19 271 SER A CA 1
ATOM 2167 C C . SER A 1 271 ? 14.109 11.442 -8.433 1.00 96.19 271 SER A C 1
ATOM 2169 O O . SER A 1 271 ? 13.874 11.514 -7.221 1.00 96.19 271 SER A O 1
ATOM 2171 N N . ILE A 1 272 ? 13.715 10.409 -9.183 1.00 95.94 272 ILE A N 1
ATOM 2172 C CA . ILE A 1 272 ? 12.976 9.266 -8.647 1.00 95.94 272 ILE A CA 1
ATOM 2173 C C . ILE A 1 272 ? 13.848 8.494 -7.646 1.00 95.94 272 ILE A C 1
ATOM 2175 O O . ILE A 1 272 ? 13.410 8.256 -6.521 1.00 95.94 272 ILE A O 1
ATOM 2179 N N . LEU A 1 273 ? 15.088 8.144 -8.006 1.00 95.31 273 LEU A N 1
ATOM 2180 C CA . LEU A 1 273 ? 16.001 7.374 -7.153 1.00 95.31 273 LEU A CA 1
ATOM 2181 C C . LEU A 1 273 ? 16.280 8.059 -5.811 1.00 95.31 273 LEU A C 1
ATOM 2183 O O . LEU A 1 273 ? 16.158 7.407 -4.774 1.00 95.31 273 LEU A O 1
ATOM 2187 N N . ASN A 1 274 ? 16.562 9.365 -5.815 1.00 93.50 274 ASN A N 1
ATOM 2188 C CA . ASN A 1 274 ? 16.804 10.144 -4.593 1.00 93.50 274 ASN A CA 1
ATOM 2189 C C . ASN A 1 274 ? 15.569 10.250 -3.691 1.00 93.50 274 ASN A C 1
ATOM 2191 O O . ASN A 1 274 ? 15.682 10.447 -2.481 1.00 93.50 274 ASN A O 1
ATOM 2195 N N . SER A 1 275 ? 14.382 10.153 -4.285 1.00 91.00 275 SER A N 1
ATOM 2196 C CA . SER A 1 275 ? 13.118 10.311 -3.572 1.00 91.00 275 SER A CA 1
ATOM 2197 C C . SER A 1 275 ? 12.563 8.986 -3.056 1.00 91.00 275 SER A C 1
ATOM 2199 O O . SER A 1 275 ? 11.804 8.997 -2.086 1.00 91.00 275 SER A O 1
ATOM 2201 N N . ILE A 1 276 ? 12.908 7.852 -3.682 1.00 91.25 276 ILE A N 1
ATOM 2202 C CA . ILE A 1 276 ? 12.405 6.548 -3.250 1.00 91.25 276 ILE A CA 1
ATOM 2203 C C . ILE A 1 276 ? 13.072 6.130 -1.943 1.00 91.25 276 ILE A C 1
ATOM 2205 O O . ILE A 1 276 ? 14.231 5.705 -1.916 1.00 91.25 276 ILE A O 1
ATOM 2209 N N . ARG A 1 277 ? 12.279 6.100 -0.876 1.00 86.00 277 ARG A N 1
ATOM 2210 C CA . ARG A 1 277 ? 12.686 5.570 0.428 1.00 86.00 277 ARG A CA 1
ATOM 2211 C C . ARG A 1 277 ? 12.038 4.216 0.665 1.00 86.00 277 ARG A C 1
ATOM 2213 O O . ARG A 1 277 ? 10.881 4.012 0.304 1.00 86.00 277 ARG A O 1
ATOM 2220 N N . GLN A 1 278 ? 12.791 3.290 1.247 1.00 82.56 278 GLN A N 1
ATOM 2221 C CA . GLN A 1 278 ? 12.220 2.071 1.810 1.00 82.56 278 GLN A CA 1
ATOM 2222 C C . GLN A 1 278 ? 11.685 2.410 3.202 1.00 82.56 278 GLN A C 1
ATOM 2224 O O . GLN A 1 278 ? 12.357 3.112 3.955 1.00 82.56 278 GLN A O 1
ATOM 2229 N N . ILE A 1 279 ? 10.466 1.976 3.507 1.00 75.25 279 ILE A N 1
ATOM 2230 C CA . ILE A 1 279 ? 9.754 2.382 4.730 1.00 75.25 279 ILE A CA 1
ATOM 2231 C C . ILE A 1 279 ? 9.386 1.216 5.656 1.00 75.25 279 ILE A C 1
ATOM 2233 O O . ILE A 1 279 ? 8.889 1.468 6.754 1.00 75.25 279 ILE A O 1
ATOM 2237 N N . PHE A 1 280 ? 9.693 -0.022 5.254 1.00 61.38 280 PHE A N 1
ATOM 2238 C CA . PHE A 1 280 ? 9.666 -1.205 6.118 1.00 61.38 280 PHE A CA 1
ATOM 2239 C C . PHE A 1 280 ? 10.875 -2.100 5.828 1.00 61.38 280 PHE A C 1
ATOM 2241 O O . PHE A 1 280 ? 11.205 -2.278 4.623 1.00 61.38 280 PHE A O 1
#

Sequence (280 aa):
MSKTVVANGKYFWELVFSYDNSNNPGEIEHTIKIKKSKKINSRQLLETKFSIKSGFTYKNKSSVSLKFDGVADNSSSVEFSYHLDIAKELTRTAETAEEIIEETEVERKYTVGGKGKLSLYRLCYITEGAITKTDIVATSPQDDVIVDLKFTMTKRILGLSEILDRFRNTHPGSDNILEWRIIRDAIVAVSDEADEKAFRHFVETLSRITPSRDNKAEWAGIRTTCTQILAEWDSTQKQLLFKKLLTRFEATVPGSDNKAEWAAIRQVSHSILNSIRQIF

pLDDT: mean 92.66, std 5.73, range [61.38, 98.56]

Nearest PDB structures (foldseek):
  5ec5-assembly1_I  TM=3.621E-01  e=7.957E-04  Eisenia fetida
  5ec5-assembly2_J  TM=3.433E-01  e=9.459E-04  Eisenia fetida
  4abn-assembly1_A  TM=3.310E-01  e=6.750E+00  Mus musculus

Solvent-accessible surface area (backbone atoms only — not comparable to full-atom values): 15344 Å² total; per-residue (Å²): 99,74,50,74,49,78,44,61,29,38,40,40,66,45,81,75,48,76,47,79,34,62,90,36,84,57,70,45,80,47,79,46,74,47,66,27,35,38,41,37,33,24,61,53,29,36,33,74,77,66,67,45,75,60,49,38,33,40,95,73,36,38,29,40,42,50,39,71,76,47,72,42,95,88,39,57,90,66,97,69,62,64,68,59,56,52,44,52,50,37,26,51,20,35,29,62,72,47,71,48,79,50,76,49,75,45,79,48,77,47,77,43,50,42,48,28,71,49,49,39,25,25,43,30,40,39,36,69,32,34,41,36,37,45,85,53,68,37,75,74,71,72,81,70,45,56,38,34,37,29,36,37,37,37,58,50,51,77,61,47,66,62,53,52,50,52,54,54,72,48,77,60,90,83,63,61,52,67,58,47,47,54,52,29,52,55,52,62,77,31,68,90,48,53,52,66,60,33,50,48,53,51,38,59,51,49,42,67,53,75,62,91,70,70,56,47,67,57,42,47,53,50,18,53,54,29,49,52,42,63,75,40,46,94,84,45,63,65,58,59,50,48,48,56,49,33,54,53,43,45,70,45,76,56,90,81,64,61,47,69,60,40,49,54,50,17,52,52,29,47,55,43,58,78,48,52,40,78,79,87